Protein AF-A0A2A2GT89-F1 (afdb_monomer)

pLDDT: mean 79.86, std 10.41, range [44.12, 94.19]

Secondary structure (DSSP, 8-state):
-PPPPTTTTS-HHHHHHHHHHHHHTTT--HHHHHHHHHHTT----HHHHHHHHHHHHHHHHHHHHHHHHHHHHHHTTSS-HHHHHHHHHHHHHHHHHHHHHHHHH--TTTS-HHHHHHHHHHHHHHHHHHHHHHHHHHHHHHHHHHHHHHHHHHHHHHHHHHS--SS-HHHHHHHHHHTT----

Mean predicted aligned error: 12.23 Å

Solvent-accessible surface area (backbone atoms only — not comparable to full-atom values): 10453 Å² total; per-residue (Å²): 130,84,80,78,57,77,68,76,70,46,57,67,74,59,41,53,49,50,52,51,55,32,58,79,46,72,70,49,64,46,68,57,53,26,51,54,35,43,76,74,72,40,94,54,55,42,72,60,53,45,57,50,42,55,55,52,50,52,53,54,49,52,51,51,51,53,51,49,48,54,49,50,46,56,68,78,29,82,87,36,75,65,57,36,57,51,50,51,52,54,50,55,51,50,54,52,51,52,53,50,50,54,58,69,70,50,46,74,90,76,43,49,69,70,59,41,53,51,49,52,53,51,50,53,53,52,50,57,49,51,53,52,50,51,53,50,50,54,48,51,54,50,55,50,50,50,53,52,50,56,52,52,53,50,52,45,51,48,25,70,75,60,83,67,43,98,54,55,59,68,58,53,53,48,46,35,42,76,74,67,62,56,80,132

Radius of gyration: 27.85 Å; Cα contacts (8 Å, |Δi|>4): 87; chains: 1; bounding box: 58×37×79 Å

Sequence (184 aa):
MAPRSKVETLPSSVREWLDRALTERNFSGYRELEALLREKGYRIGRAQISRYGQKVQRRFAAIREATEMARIITEGAEDDQDKRSEAIIATIQADILTALIDVREASDEDMLPAERASLLAKVGKSIATLTRSSVSLKRYQTEVREKIAARLDALEQEATQQGKGHVSLETLKRVREEIYGIIA

Foldseek 3Di:
DPDDQLLVVDDPVVNVVLLVVCVVVVNDDLVVVQVVCVVVVRHDDSVSSSVVSVVSVVVVVVVVVVVVLVVCLVVVPPPHPLSSVVSVLVVVVVVLVVVLVVLVPDDCVRDPPVRSVVSNVVSVVVVVVSVVVVVVSVVVVVVVLVVVVVVLVVLLVVQVPPVPRPDHNVVSQCCCCVPSVNDD

Structure (mmCIF, N/CA/C/O backbone):
data_AF-A0A2A2GT89-F1
#
_entry.id   AF-A0A2A2GT89-F1
#
loop_
_atom_site.group_PDB
_atom_site.id
_atom_site.type_symbol
_atom_site.label_atom_id
_atom_site.label_alt_id
_atom_site.label_comp_id
_atom_site.label_asym_id
_atom_site.label_entity_id
_atom_site.label_seq_id
_atom_site.pdbx_PDB_ins_code
_atom_site.Cartn_x
_atom_site.Cartn_y
_atom_site.Cartn_z
_atom_s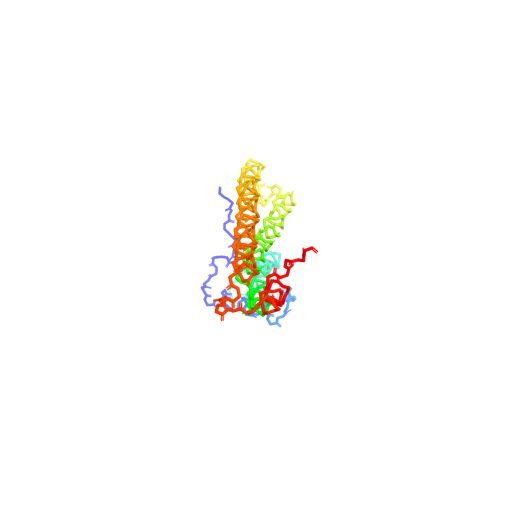ite.occupancy
_atom_site.B_iso_or_equiv
_atom_site.auth_seq_id
_atom_site.auth_comp_id
_atom_site.auth_asym_id
_atom_site.auth_atom_id
_atom_site.pdbx_PDB_model_num
ATOM 1 N N . MET A 1 1 ? 11.373 18.391 -22.085 1.00 44.12 1 MET A N 1
ATOM 2 C CA . MET A 1 1 ? 10.685 17.086 -21.970 1.00 44.12 1 MET A CA 1
ATOM 3 C C . MET A 1 1 ? 11.721 16.006 -22.233 1.00 44.12 1 MET A C 1
ATOM 5 O O . MET A 1 1 ? 12.321 16.043 -23.300 1.00 44.12 1 MET A O 1
ATOM 9 N N . ALA A 1 2 ? 12.009 15.132 -21.264 1.00 45.66 2 ALA A N 1
ATOM 10 C CA . ALA A 1 2 ? 12.953 14.034 -21.478 1.00 45.66 2 ALA A CA 1
ATOM 11 C C . ALA A 1 2 ? 12.458 13.140 -22.637 1.00 45.66 2 ALA A C 1
ATOM 13 O O . ALA A 1 2 ? 11.245 12.935 -22.765 1.00 45.66 2 ALA A O 1
ATOM 14 N N . PRO A 1 3 ? 13.347 12.654 -23.520 1.00 52.66 3 PRO A N 1
ATOM 15 C CA . PRO A 1 3 ? 12.943 11.832 -24.654 1.00 52.66 3 PRO A CA 1
ATOM 16 C C . PRO A 1 3 ? 12.269 10.543 -24.165 1.00 52.66 3 PRO A C 1
ATOM 18 O O . PRO A 1 3 ? 12.781 9.864 -23.275 1.00 52.66 3 PRO A O 1
ATOM 21 N N . ARG A 1 4 ? 11.117 10.199 -24.760 1.00 58.50 4 ARG A N 1
ATOM 22 C CA . ARG A 1 4 ? 10.396 8.947 -24.468 1.00 58.50 4 ARG A CA 1
ATOM 23 C C . ARG A 1 4 ? 11.323 7.748 -24.667 1.00 58.50 4 ARG A C 1
ATOM 25 O O . ARG A 1 4 ? 12.122 7.718 -25.606 1.00 58.50 4 ARG A O 1
ATOM 32 N N . SER A 1 5 ? 11.213 6.753 -23.789 1.00 71.31 5 SER A N 1
ATOM 33 C CA . SER A 1 5 ? 12.021 5.536 -23.893 1.00 71.31 5 SER A CA 1
ATOM 34 C C . SER A 1 5 ? 11.783 4.867 -25.251 1.00 71.31 5 SER A C 1
ATOM 36 O O . SER A 1 5 ? 10.638 4.692 -25.659 1.00 71.31 5 SER A O 1
ATOM 38 N N . LYS A 1 6 ? 12.845 4.422 -25.939 1.00 73.06 6 LYS A N 1
ATOM 39 C CA . LYS A 1 6 ? 12.719 3.678 -27.213 1.00 73.06 6 LYS A CA 1
ATOM 40 C C . LYS A 1 6 ? 11.879 2.398 -27.083 1.00 73.06 6 LYS A C 1
ATOM 42 O O . LYS A 1 6 ? 11.382 1.883 -28.078 1.00 73.06 6 LYS A O 1
ATOM 47 N N . VAL A 1 7 ? 11.712 1.886 -25.863 1.00 79.88 7 VAL A N 1
ATOM 48 C CA . VAL A 1 7 ? 10.838 0.739 -25.581 1.00 79.88 7 VAL A CA 1
ATOM 49 C C . VAL A 1 7 ? 9.355 1.143 -25.617 1.00 79.88 7 VAL A C 1
ATOM 51 O O . VAL A 1 7 ? 8.512 0.379 -26.075 1.00 79.88 7 VAL A O 1
ATOM 54 N N . GLU A 1 8 ? 9.022 2.375 -25.221 1.00 77.44 8 GLU A N 1
ATOM 55 C CA . GLU A 1 8 ? 7.649 2.908 -25.261 1.00 77.44 8 GLU A CA 1
ATOM 56 C C . GLU A 1 8 ? 7.186 3.237 -26.688 1.00 77.44 8 GLU A C 1
ATOM 58 O O . GLU A 1 8 ? 5.989 3.352 -26.938 1.00 77.44 8 GLU A O 1
ATOM 63 N N . THR A 1 9 ? 8.118 3.345 -27.638 1.00 83.56 9 THR A N 1
ATOM 64 C CA . THR A 1 9 ? 7.816 3.529 -29.065 1.00 83.56 9 THR A CA 1
ATOM 65 C C . THR A 1 9 ? 7.630 2.213 -29.825 1.00 83.56 9 THR A C 1
ATOM 67 O O . THR A 1 9 ? 7.282 2.243 -31.001 1.00 83.56 9 THR A O 1
ATOM 70 N N . LEU A 1 10 ? 7.861 1.058 -29.186 1.00 87.25 10 LEU A N 1
ATOM 71 C CA . LEU A 1 10 ? 7.587 -0.244 -29.800 1.00 87.25 10 LEU A CA 1
ATOM 72 C C . LEU A 1 10 ? 6.081 -0.439 -30.036 1.00 87.25 10 LEU A C 1
ATOM 74 O O . LEU A 1 10 ? 5.290 -0.015 -29.183 1.00 87.25 10 LEU A O 1
ATOM 78 N N . PRO A 1 11 ? 5.681 -1.144 -31.115 1.00 91.38 11 PRO A N 1
ATOM 79 C CA . PRO A 1 11 ? 4.311 -1.624 -31.277 1.00 91.38 11 PRO A CA 1
ATOM 80 C C . PRO A 1 11 ? 3.856 -2.454 -30.073 1.00 91.38 11 PRO A C 1
ATOM 82 O O . PRO A 1 11 ? 4.670 -3.142 -29.450 1.00 91.38 11 PRO A O 1
ATOM 85 N N . SER A 1 12 ? 2.558 -2.410 -29.760 1.00 87.50 12 SER A N 1
ATOM 86 C CA . SER A 1 12 ? 1.979 -3.100 -28.596 1.00 87.50 12 SER A CA 1
ATOM 87 C C . SER A 1 12 ? 2.326 -4.588 -28.565 1.00 87.50 12 SER A C 1
ATOM 89 O O . SER A 1 12 ? 2.832 -5.065 -27.556 1.00 87.50 12 SER A O 1
ATOM 91 N N . SER A 1 13 ? 2.189 -5.285 -29.694 1.00 89.25 13 SER A N 1
ATOM 92 C CA . SER A 1 13 ? 2.494 -6.717 -29.817 1.00 89.25 13 SER A CA 1
ATOM 93 C C . SER A 1 13 ? 3.948 -7.070 -29.479 1.00 89.25 13 SER A C 1
ATOM 95 O O . SER A 1 13 ? 4.224 -8.104 -28.872 1.00 89.25 13 SER A O 1
ATOM 97 N N . VAL A 1 14 ? 4.899 -6.205 -29.839 1.00 91.62 14 VAL A N 1
ATOM 98 C CA . VAL A 1 14 ? 6.331 -6.413 -29.569 1.00 91.62 14 VAL A CA 1
ATOM 99 C C . VAL A 1 14 ? 6.654 -6.099 -28.115 1.00 91.62 14 VAL A C 1
ATOM 101 O O . VAL A 1 14 ? 7.478 -6.778 -27.505 1.00 91.62 14 VAL A O 1
ATOM 104 N N . ARG A 1 15 ? 5.992 -5.089 -27.543 1.00 89.31 15 ARG A N 1
ATOM 105 C CA . ARG A 1 15 ? 6.123 -4.751 -26.126 1.00 89.31 15 ARG A CA 1
ATOM 106 C C . ARG A 1 15 ? 5.574 -5.858 -25.231 1.00 89.31 15 ARG A C 1
ATOM 108 O O . ARG A 1 15 ? 6.262 -6.260 -24.307 1.00 89.31 15 ARG A O 1
ATOM 115 N N . GLU A 1 16 ? 4.402 -6.399 -25.552 1.00 88.94 16 GLU A N 1
ATOM 116 C CA . GLU A 1 16 ? 3.807 -7.535 -24.836 1.00 88.94 16 GLU A CA 1
ATOM 117 C C . GLU A 1 16 ? 4.691 -8.785 -24.913 1.00 88.94 16 GLU A C 1
ATOM 119 O O . GLU A 1 16 ? 4.871 -9.488 -23.919 1.00 88.94 16 GLU A O 1
ATOM 124 N N . TRP A 1 17 ? 5.292 -9.048 -26.078 1.00 93.94 17 TRP A N 1
ATOM 125 C CA . TRP A 1 17 ? 6.287 -10.110 -26.212 1.00 93.94 17 TRP A CA 1
ATOM 126 C C . TRP A 1 17 ? 7.511 -9.860 -25.320 1.00 93.94 17 TRP A C 1
ATOM 128 O O . TRP A 1 17 ? 7.971 -10.785 -24.653 1.00 93.94 17 TRP A O 1
ATOM 138 N N . LEU A 1 18 ? 8.025 -8.626 -25.284 1.00 92.25 18 LEU A N 1
ATOM 139 C CA . LEU A 1 18 ? 9.171 -8.264 -24.450 1.00 92.25 18 LEU A CA 1
ATOM 140 C C . LEU A 1 18 ? 8.842 -8.402 -22.957 1.00 92.25 18 LEU A C 1
ATOM 142 O O . LEU A 1 18 ? 9.670 -8.918 -22.212 1.00 92.25 18 LEU A O 1
ATOM 146 N N . ASP A 1 19 ? 7.645 -7.990 -22.535 1.00 88.69 19 ASP A N 1
ATOM 147 C CA . ASP A 1 19 ? 7.157 -8.152 -21.163 1.00 88.69 19 ASP A CA 1
ATOM 148 C C . ASP A 1 19 ? 7.116 -9.629 -20.770 1.00 88.69 19 ASP A C 1
ATOM 150 O O . ASP A 1 19 ? 7.697 -10.012 -19.756 1.00 88.69 19 ASP A O 1
ATOM 154 N N . ARG A 1 20 ? 6.518 -10.477 -21.616 1.00 90.69 20 ARG A N 1
ATOM 155 C CA . ARG A 1 20 ? 6.466 -11.926 -21.391 1.00 90.69 20 ARG A CA 1
ATOM 156 C C . ARG A 1 20 ? 7.865 -12.535 -21.300 1.00 90.69 20 ARG A C 1
ATOM 158 O O . ARG A 1 20 ? 8.155 -13.254 -20.348 1.00 90.69 20 ARG A O 1
ATOM 165 N N . ALA A 1 21 ? 8.745 -12.199 -22.241 1.00 92.12 21 ALA A N 1
ATOM 166 C CA . ALA A 1 21 ? 10.109 -12.717 -22.272 1.00 92.12 21 ALA A CA 1
ATOM 167 C C . ALA A 1 21 ? 10.935 -12.268 -21.051 1.00 92.12 21 ALA A C 1
ATOM 169 O O . ALA A 1 21 ? 11.745 -13.039 -20.541 1.00 92.12 21 ALA A O 1
ATOM 170 N N . LEU A 1 22 ? 10.732 -11.039 -20.562 1.00 91.75 22 LEU A N 1
ATOM 171 C CA . LEU A 1 22 ? 11.356 -10.544 -19.332 1.00 91.75 22 LEU A CA 1
ATOM 172 C C . LEU A 1 22 ? 10.861 -11.311 -18.103 1.00 91.75 22 LEU A C 1
ATOM 174 O O . LEU A 1 22 ? 11.680 -11.696 -17.269 1.00 91.75 22 LEU A O 1
ATOM 178 N N . THR A 1 23 ? 9.555 -11.562 -18.002 1.00 87.81 23 THR A N 1
ATOM 179 C CA . THR A 1 23 ? 8.964 -12.314 -16.889 1.00 87.81 23 THR A CA 1
ATOM 180 C C . THR A 1 23 ? 9.421 -13.774 -16.880 1.00 87.81 23 THR A C 1
ATOM 182 O O . THR A 1 23 ? 9.876 -14.255 -15.845 1.00 87.81 23 THR A O 1
ATOM 185 N N . GLU A 1 24 ? 9.384 -14.468 -18.021 1.00 91.00 24 GLU A N 1
ATOM 186 C CA . GLU A 1 24 ? 9.821 -15.872 -18.152 1.00 91.00 24 GLU A CA 1
ATOM 187 C C . GLU A 1 24 ? 11.297 -16.065 -17.781 1.00 91.00 24 GLU A C 1
ATOM 189 O O . GLU A 1 24 ? 11.688 -17.099 -17.244 1.00 91.00 24 GLU A O 1
ATOM 194 N N . ARG A 1 25 ? 12.123 -15.045 -18.030 1.00 90.50 25 ARG A N 1
ATOM 195 C CA . ARG A 1 25 ? 13.561 -15.045 -17.725 1.00 90.50 25 ARG A CA 1
ATOM 196 C C . ARG A 1 25 ? 13.887 -14.451 -16.357 1.00 90.50 25 ARG A C 1
ATOM 198 O O . ARG A 1 25 ? 15.057 -14.183 -16.085 1.00 90.50 25 ARG A O 1
ATOM 205 N N . ASN A 1 26 ? 12.884 -14.196 -15.516 1.00 88.50 26 ASN A N 1
ATOM 206 C CA . ASN A 1 26 ? 13.039 -13.573 -14.201 1.00 88.50 26 ASN A CA 1
ATOM 207 C C . ASN A 1 26 ? 13.888 -12.281 -14.240 1.00 88.50 26 ASN A C 1
ATOM 209 O O . ASN A 1 26 ? 14.797 -12.087 -13.435 1.00 88.50 26 ASN A O 1
ATOM 213 N N . PHE A 1 27 ? 13.630 -11.418 -15.230 1.00 89.19 27 PHE A N 1
ATOM 214 C CA . PHE A 1 27 ? 14.330 -10.144 -15.448 1.00 89.19 27 PHE A CA 1
ATOM 215 C C . PHE A 1 27 ? 15.854 -10.287 -15.620 1.00 89.19 27 PHE A C 1
ATOM 217 O O . PHE A 1 27 ? 16.642 -9.458 -15.159 1.00 89.19 27 PHE A O 1
ATOM 224 N N . SER A 1 28 ? 16.278 -11.337 -16.326 1.00 89.75 28 SER A N 1
ATOM 225 C CA . SER A 1 28 ? 17.673 -11.597 -16.691 1.00 89.75 28 SER A CA 1
ATOM 226 C C . SER A 1 28 ? 17.849 -11.748 -18.214 1.00 89.75 28 SER A C 1
ATOM 228 O O . SER A 1 28 ? 16.894 -11.637 -18.983 1.00 89.75 28 SER A O 1
ATOM 230 N N . GLY A 1 29 ? 19.086 -11.945 -18.687 1.00 90.94 29 GLY A N 1
ATOM 231 C CA . GLY A 1 29 ? 19.339 -12.231 -20.109 1.00 90.94 29 GLY A CA 1
ATOM 232 C C . GLY A 1 29 ? 19.185 -11.036 -21.064 1.00 90.94 29 GLY A C 1
ATOM 233 O O . GLY A 1 29 ? 18.899 -11.213 -22.245 1.00 90.94 29 GLY A O 1
ATOM 234 N N . TYR A 1 30 ? 19.405 -9.802 -20.597 1.00 92.50 30 TYR A N 1
ATOM 235 C CA . TYR A 1 30 ? 19.189 -8.578 -21.390 1.00 92.50 30 TYR A CA 1
ATOM 236 C C . TYR A 1 30 ? 19.941 -8.513 -22.731 1.00 92.50 30 TYR A C 1
ATOM 238 O O . TYR A 1 30 ? 19.459 -7.877 -23.664 1.00 92.50 30 TYR A O 1
ATOM 246 N N . ARG A 1 31 ? 21.120 -9.144 -22.837 1.00 90.94 31 ARG A N 1
ATOM 247 C CA . ARG A 1 31 ? 21.892 -9.198 -24.094 1.00 90.94 31 ARG A CA 1
ATOM 248 C C . ARG A 1 31 ? 21.220 -10.081 -25.149 1.00 90.94 31 ARG A C 1
ATOM 250 O O . ARG A 1 31 ? 21.245 -9.749 -26.327 1.00 90.94 31 ARG A O 1
ATOM 257 N N . GLU A 1 32 ? 20.599 -11.176 -24.727 1.00 92.50 32 GLU A N 1
ATOM 258 C CA . GLU A 1 32 ? 19.858 -12.065 -25.625 1.00 92.50 32 GLU A CA 1
ATOM 259 C C . GLU A 1 32 ? 18.561 -11.399 -26.094 1.00 92.50 32 GLU A C 1
ATOM 261 O O . GLU A 1 32 ? 18.225 -11.459 -27.272 1.00 92.50 32 GLU A O 1
ATOM 266 N N . LEU A 1 33 ? 17.873 -10.679 -25.202 1.00 92.94 33 LEU A N 1
ATOM 267 C CA . LEU A 1 33 ? 16.686 -9.894 -25.562 1.00 92.94 33 LEU A CA 1
ATOM 268 C C . LEU A 1 33 ? 17.006 -8.779 -26.566 1.00 92.94 33 LEU A C 1
ATOM 270 O O . LEU A 1 33 ? 16.205 -8.513 -27.459 1.00 92.94 33 LEU A O 1
ATOM 274 N N . GLU A 1 34 ? 18.178 -8.151 -26.457 1.00 94.19 34 GLU A N 1
ATOM 275 C CA . GLU A 1 34 ? 18.668 -7.190 -27.451 1.00 94.19 34 GLU A CA 1
ATOM 276 C C . GLU A 1 34 ? 18.869 -7.843 -28.827 1.00 94.19 34 GLU A C 1
ATOM 278 O O . GLU A 1 34 ? 18.427 -7.285 -29.833 1.00 94.19 34 GLU A O 1
ATOM 283 N N . ALA A 1 35 ? 19.476 -9.034 -28.883 1.00 93.56 35 ALA A N 1
ATOM 284 C CA . ALA A 1 35 ? 19.646 -9.776 -30.132 1.00 93.56 35 ALA A CA 1
ATOM 285 C C . ALA A 1 35 ? 18.292 -10.145 -30.766 1.00 93.56 35 ALA A C 1
ATOM 287 O O . ALA A 1 35 ? 18.066 -9.868 -31.943 1.00 93.56 35 ALA A O 1
ATOM 288 N N . LEU A 1 36 ? 17.352 -10.657 -29.967 1.00 92.50 36 LEU A N 1
ATOM 289 C CA . LEU A 1 36 ? 16.010 -11.032 -30.422 1.00 92.50 36 LEU A CA 1
ATOM 290 C C . LEU A 1 36 ? 15.181 -9.826 -30.893 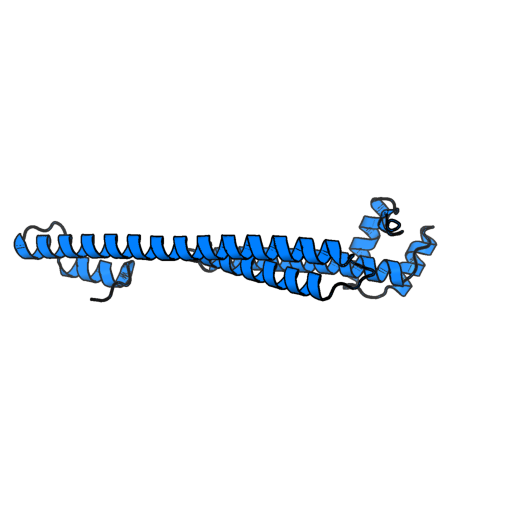1.00 92.50 36 LEU A C 1
ATOM 292 O O . LEU A 1 36 ? 14.448 -9.916 -31.878 1.00 92.50 36 LEU A O 1
ATOM 296 N N . LEU A 1 37 ? 15.292 -8.672 -30.225 1.00 92.62 37 LEU A N 1
ATOM 297 C CA . LEU A 1 37 ? 14.658 -7.434 -30.693 1.00 92.62 37 LEU A CA 1
ATOM 298 C C . LEU A 1 37 ? 15.263 -6.967 -32.018 1.00 92.62 37 LEU A C 1
ATOM 300 O O . LEU A 1 37 ? 14.526 -6.513 -32.896 1.00 92.62 37 LEU A O 1
ATOM 304 N N . ARG A 1 38 ? 16.581 -7.125 -32.188 1.00 93.25 38 ARG A N 1
ATOM 305 C CA . ARG A 1 38 ? 17.281 -6.782 -33.429 1.00 93.25 38 ARG A CA 1
ATOM 306 C C . ARG A 1 38 ? 16.842 -7.665 -34.597 1.00 93.25 38 ARG A C 1
ATOM 308 O O . ARG A 1 38 ? 16.622 -7.125 -35.678 1.00 93.25 38 ARG A O 1
ATOM 315 N N . GLU A 1 39 ? 16.662 -8.967 -34.383 1.00 92.38 39 GLU A N 1
ATOM 316 C CA . GLU A 1 39 ? 16.098 -9.897 -35.379 1.00 92.38 39 GLU A CA 1
ATOM 317 C C . GLU A 1 39 ? 14.675 -9.505 -35.794 1.00 92.38 39 GLU A C 1
ATOM 319 O O . GLU A 1 39 ? 14.316 -9.592 -36.965 1.00 92.38 39 GLU A O 1
ATOM 324 N N . LYS A 1 40 ? 13.882 -8.987 -34.851 1.00 87.75 40 LYS A N 1
ATOM 325 C CA . LYS A 1 40 ? 12.532 -8.459 -35.102 1.00 87.75 40 LYS A CA 1
ATOM 326 C C . LYS A 1 40 ? 12.519 -7.068 -35.756 1.00 87.75 40 LYS A C 1
ATOM 328 O O . LYS A 1 40 ? 11.444 -6.519 -35.975 1.00 87.75 40 LYS A O 1
ATOM 333 N N . GLY A 1 41 ? 13.683 -6.488 -36.058 1.00 91.31 41 GLY A N 1
ATOM 334 C CA . GLY A 1 41 ? 13.815 -5.187 -36.721 1.00 91.31 41 GLY A CA 1
ATOM 335 C C . GLY A 1 41 ? 13.901 -3.978 -35.782 1.00 91.31 41 GLY A C 1
ATOM 336 O O . GLY A 1 41 ? 13.937 -2.842 -36.255 1.00 91.31 41 GLY A O 1
ATOM 337 N N . TYR A 1 42 ? 13.987 -4.181 -34.463 1.00 91.31 42 TYR A N 1
ATOM 338 C CA . TYR A 1 42 ? 14.034 -3.104 -33.471 1.00 91.31 42 TYR A CA 1
ATOM 339 C C . TYR A 1 42 ? 15.424 -2.964 -32.847 1.00 91.31 42 TYR A C 1
ATOM 341 O O . TYR A 1 42 ? 15.967 -3.890 -32.253 1.00 91.31 42 TYR A O 1
ATOM 349 N N . ARG A 1 43 ? 16.013 -1.766 -32.931 1.00 89.25 43 ARG A N 1
ATOM 350 C CA . ARG A 1 43 ? 17.320 -1.468 -32.321 1.00 89.25 43 ARG A CA 1
ATOM 351 C C . ARG A 1 43 ? 17.147 -0.835 -30.942 1.00 89.25 43 ARG A C 1
ATOM 353 O O . ARG A 1 43 ? 17.084 0.391 -30.821 1.00 89.25 43 ARG A O 1
ATOM 360 N N . ILE A 1 44 ? 17.089 -1.676 -29.911 1.00 88.62 44 ILE A N 1
ATOM 361 C CA . ILE A 1 44 ? 17.046 -1.262 -28.502 1.00 88.62 44 ILE A CA 1
ATOM 362 C C . ILE A 1 44 ? 18.244 -1.859 -27.769 1.00 88.62 44 ILE A C 1
ATOM 364 O O . ILE A 1 44 ? 18.410 -3.072 -27.753 1.00 88.62 44 ILE A O 1
ATOM 368 N N . GLY A 1 45 ? 19.061 -1.006 -27.149 1.00 88.88 45 GLY A N 1
ATOM 369 C CA . GLY A 1 45 ? 20.265 -1.460 -26.454 1.00 88.88 45 GLY A CA 1
ATOM 370 C C . GLY A 1 45 ? 19.975 -2.091 -25.090 1.00 88.88 45 GLY A C 1
ATOM 371 O O . GLY A 1 45 ? 19.034 -1.673 -24.406 1.00 88.88 45 GLY A O 1
ATOM 372 N N . ARG A 1 46 ? 20.841 -3.010 -24.633 1.00 90.00 46 ARG A N 1
ATOM 373 C CA . ARG A 1 46 ? 20.775 -3.680 -23.314 1.00 90.00 46 ARG A CA 1
ATOM 374 C C . ARG A 1 46 ? 20.346 -2.771 -22.162 1.00 90.00 46 ARG A C 1
ATOM 376 O O . ARG A 1 46 ? 19.489 -3.139 -21.368 1.00 90.00 46 ARG A O 1
ATOM 383 N N . ALA A 1 47 ? 20.955 -1.589 -22.043 1.00 85.31 47 ALA A N 1
ATOM 384 C CA . ALA A 1 47 ? 20.693 -0.665 -20.936 1.00 85.31 47 ALA A CA 1
ATOM 385 C C . ALA A 1 47 ? 19.243 -0.151 -20.931 1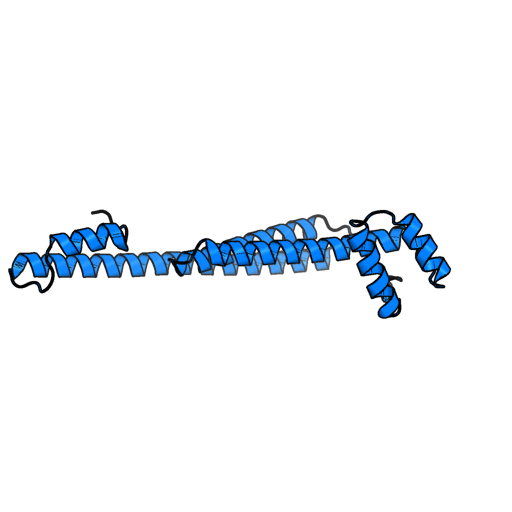.00 85.31 47 ALA A C 1
ATOM 387 O O . ALA A 1 47 ? 18.648 0.026 -19.871 1.00 85.31 47 ALA A O 1
ATOM 388 N N . GLN A 1 48 ? 18.653 0.050 -22.111 1.00 86.50 48 GLN A N 1
ATOM 389 C CA . GLN A 1 48 ? 17.264 0.487 -22.246 1.00 86.50 48 GLN A CA 1
ATOM 390 C C . GLN A 1 48 ? 16.297 -0.640 -21.873 1.00 86.50 48 GLN A C 1
ATOM 392 O O . GLN A 1 48 ? 15.317 -0.387 -21.175 1.00 86.50 48 GLN A O 1
ATOM 397 N N . ILE A 1 49 ? 16.610 -1.877 -22.276 1.00 89.00 49 ILE A N 1
ATOM 398 C CA . ILE A 1 49 ? 15.843 -3.072 -21.898 1.00 89.00 49 ILE A CA 1
ATOM 399 C C . ILE A 1 49 ? 15.934 -3.298 -20.387 1.00 89.00 49 ILE A C 1
ATOM 401 O O . ILE A 1 49 ? 14.925 -3.566 -19.752 1.00 89.00 49 ILE A O 1
ATOM 405 N N . SER A 1 50 ? 17.117 -3.123 -19.795 1.00 86.56 50 SER A N 1
ATOM 406 C CA . SER A 1 50 ? 17.332 -3.285 -18.355 1.00 86.56 50 SER A CA 1
ATOM 407 C C . SER A 1 50 ? 16.532 -2.282 -17.527 1.00 86.56 50 SER A C 1
ATOM 409 O O . SER A 1 50 ? 15.843 -2.690 -16.597 1.00 86.56 50 SER A O 1
ATOM 411 N N . ARG A 1 51 ? 16.561 -0.988 -17.877 1.00 85.56 51 ARG A N 1
ATOM 412 C CA . ARG A 1 51 ? 15.745 0.031 -17.190 1.00 85.56 51 ARG A CA 1
ATOM 413 C C . ARG A 1 51 ? 14.250 -0.246 -17.325 1.00 85.56 51 ARG A C 1
ATOM 415 O O . ARG A 1 51 ? 13.498 -0.102 -16.364 1.00 85.56 51 ARG A O 1
ATOM 422 N N . TYR A 1 52 ? 13.818 -0.662 -18.515 1.00 86.62 52 TYR A N 1
ATOM 423 C CA . TYR A 1 52 ? 12.434 -1.058 -18.746 1.00 86.62 52 TYR A CA 1
ATOM 424 C C . TYR A 1 52 ? 12.042 -2.278 -17.900 1.00 86.62 52 TYR A C 1
ATOM 426 O O . TYR A 1 52 ? 11.041 -2.231 -17.190 1.00 86.62 52 TYR A O 1
ATOM 434 N N . GLY A 1 53 ? 12.875 -3.321 -17.896 1.00 87.06 53 GLY A N 1
ATOM 435 C CA . GLY A 1 53 ? 12.687 -4.530 -17.100 1.00 87.06 53 GLY A CA 1
ATOM 436 C C . GLY A 1 53 ? 12.582 -4.238 -15.608 1.00 87.06 53 GLY A C 1
ATOM 437 O O . GLY A 1 53 ? 11.643 -4.704 -14.978 1.00 87.06 53 GLY A O 1
ATOM 438 N N . GLN A 1 54 ? 13.440 -3.376 -15.059 1.00 84.50 54 GLN A N 1
ATOM 439 C CA . GLN A 1 54 ? 13.349 -2.932 -13.661 1.00 84.50 54 GLN A CA 1
ATOM 440 C C . GLN A 1 54 ? 12.021 -2.227 -13.345 1.00 84.50 54 GLN A C 1
ATOM 442 O O . GLN A 1 54 ? 11.454 -2.408 -12.268 1.00 84.50 54 GLN A O 1
ATOM 447 N N . LYS A 1 55 ? 11.494 -1.413 -14.269 1.00 81.00 55 LYS A N 1
ATOM 448 C CA . LYS A 1 55 ? 10.187 -0.755 -14.098 1.00 81.00 55 LYS A CA 1
ATOM 449 C C . LYS A 1 55 ? 9.042 -1.773 -14.111 1.00 81.00 55 LYS A C 1
ATOM 451 O O . LYS A 1 55 ? 8.127 -1.667 -13.299 1.00 81.00 55 LYS A O 1
ATOM 456 N N . VAL A 1 56 ? 9.093 -2.756 -15.009 1.00 79.31 56 VAL A N 1
ATOM 457 C CA . VAL A 1 56 ? 8.105 -3.844 -15.080 1.00 79.31 56 VAL A CA 1
ATOM 458 C C . VAL A 1 56 ? 8.182 -4.725 -13.829 1.00 79.31 56 VAL A C 1
ATOM 460 O O . VAL A 1 56 ? 7.154 -4.980 -13.209 1.00 79.31 56 VAL A O 1
ATOM 463 N N . GLN A 1 57 ? 9.385 -5.102 -13.394 1.00 82.81 57 GLN A N 1
ATOM 464 C CA . GLN A 1 57 ? 9.622 -5.891 -12.184 1.00 82.81 57 GLN A CA 1
ATOM 465 C C . GLN A 1 57 ? 9.056 -5.213 -10.937 1.00 82.81 57 GLN A C 1
ATOM 467 O O . GLN A 1 57 ? 8.345 -5.859 -10.173 1.00 82.81 57 GLN A O 1
ATOM 472 N N . ARG A 1 58 ? 9.291 -3.904 -10.768 1.00 78.94 58 ARG A N 1
ATOM 473 C CA . ARG A 1 58 ? 8.704 -3.123 -9.667 1.00 78.94 58 ARG A CA 1
ATOM 474 C C . ARG A 1 58 ? 7.176 -3.167 -9.671 1.00 78.94 58 ARG A C 1
ATOM 476 O O . ARG A 1 58 ? 6.572 -3.376 -8.628 1.00 78.94 58 ARG A O 1
ATOM 483 N N . ARG A 1 59 ? 6.542 -3.039 -10.842 1.00 71.31 59 ARG A N 1
ATOM 484 C CA . ARG A 1 59 ? 5.074 -3.136 -10.962 1.00 71.31 59 ARG A CA 1
ATOM 485 C C . ARG A 1 59 ? 4.553 -4.527 -10.597 1.00 71.31 59 ARG A C 1
ATOM 487 O O . ARG A 1 59 ? 3.547 -4.622 -9.906 1.00 71.31 59 ARG A O 1
ATOM 494 N N . PHE A 1 60 ? 5.223 -5.592 -11.039 1.00 72.00 60 PHE A N 1
ATOM 495 C CA . PHE A 1 60 ? 4.849 -6.964 -10.676 1.00 72.00 60 PHE A CA 1
ATOM 496 C C . PHE A 1 60 ? 5.030 -7.240 -9.180 1.00 72.00 60 PHE A C 1
ATOM 498 O O . PHE A 1 60 ? 4.163 -7.871 -8.579 1.00 72.00 60 PHE A O 1
ATOM 505 N N . ALA A 1 61 ? 6.119 -6.750 -8.580 1.00 76.69 61 ALA A N 1
ATOM 506 C CA . ALA A 1 61 ? 6.355 -6.857 -7.143 1.00 76.69 61 ALA A CA 1
ATOM 507 C C . ALA A 1 61 ? 5.235 -6.170 -6.348 1.00 76.69 61 ALA A C 1
ATOM 509 O O . ALA A 1 61 ? 4.634 -6.812 -5.494 1.00 76.69 61 ALA A O 1
ATOM 510 N N . ALA A 1 62 ? 4.870 -4.939 -6.722 1.00 70.94 62 ALA A N 1
ATOM 511 C CA . ALA A 1 62 ? 3.783 -4.200 -6.084 1.00 70.94 62 ALA A CA 1
ATOM 512 C C . ALA A 1 62 ? 2.421 -4.912 -6.202 1.00 70.94 62 ALA A C 1
ATOM 514 O O . ALA A 1 62 ? 1.657 -4.956 -5.245 1.00 70.94 62 ALA A O 1
ATOM 515 N N . ILE A 1 63 ? 2.104 -5.516 -7.356 1.00 66.44 63 ILE A N 1
ATOM 516 C CA . ILE A 1 63 ? 0.854 -6.282 -7.529 1.00 66.44 63 ILE A CA 1
ATOM 517 C C . ILE A 1 63 ? 0.846 -7.528 -6.637 1.00 66.44 63 ILE A C 1
ATOM 519 O O . ILE A 1 63 ? -0.177 -7.849 -6.030 1.00 66.44 63 ILE A O 1
ATOM 523 N N . ARG A 1 64 ? 1.974 -8.243 -6.563 1.00 70.81 64 ARG A N 1
ATOM 524 C CA . ARG A 1 64 ? 2.107 -9.430 -5.715 1.00 70.81 64 ARG A CA 1
ATOM 525 C C . ARG A 1 64 ? 1.946 -9.068 -4.243 1.00 70.81 64 ARG A C 1
ATOM 527 O O . ARG A 1 64 ? 1.194 -9.736 -3.546 1.00 70.81 64 ARG A O 1
ATOM 534 N N . GLU A 1 65 ? 2.614 -8.009 -3.807 1.00 76.81 65 GLU A N 1
ATOM 535 C CA . GLU A 1 65 ? 2.505 -7.477 -2.451 1.00 76.81 65 GLU A CA 1
ATOM 536 C C . GLU A 1 65 ? 1.064 -7.068 -2.131 1.00 76.81 65 GLU A C 1
ATOM 538 O O . GLU A 1 65 ? 0.504 -7.547 -1.153 1.00 76.81 65 GLU A O 1
ATOM 543 N N . ALA A 1 66 ? 0.401 -6.306 -3.006 1.00 65.81 66 ALA A N 1
ATOM 544 C CA . ALA A 1 66 ? -0.998 -5.921 -2.819 1.00 65.81 66 ALA A CA 1
ATOM 545 C C . ALA A 1 66 ? -1.952 -7.130 -2.752 1.00 65.81 66 ALA A C 1
ATOM 547 O O . ALA A 1 66 ? -2.911 -7.121 -1.982 1.00 65.81 66 ALA A O 1
ATOM 548 N N . THR A 1 67 ? -1.691 -8.179 -3.538 1.00 64.38 67 THR A N 1
ATOM 549 C CA . THR A 1 67 ? -2.480 -9.424 -3.517 1.00 64.38 67 THR A CA 1
ATOM 550 C C . THR A 1 67 ? -2.282 -10.181 -2.205 1.00 64.38 67 THR A C 1
ATOM 552 O O . THR A 1 67 ? -3.252 -10.667 -1.626 1.00 64.38 67 THR A O 1
ATOM 555 N N . GLU A 1 68 ? -1.045 -10.247 -1.713 1.00 75.56 68 GLU A N 1
ATOM 556 C CA . GLU A 1 68 ? -0.729 -10.873 -0.428 1.00 75.56 68 GLU A CA 1
ATOM 557 C C . GL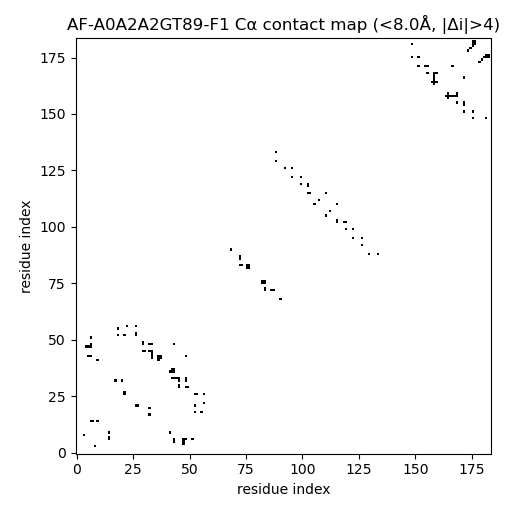U A 1 68 ? -1.344 -10.086 0.732 1.00 75.56 68 GLU A C 1
ATOM 559 O O . GLU A 1 68 ? -1.978 -10.666 1.608 1.00 75.56 68 GLU A O 1
ATOM 564 N N . MET A 1 69 ? -1.271 -8.756 0.691 1.00 69.31 69 MET A N 1
ATOM 565 C CA . MET A 1 69 ? -1.922 -7.898 1.678 1.00 69.31 69 MET A CA 1
ATOM 566 C C . MET A 1 69 ? -3.440 -8.071 1.664 1.00 69.31 69 MET A C 1
ATOM 568 O O . MET A 1 69 ? -4.047 -8.206 2.723 1.00 69.31 69 MET A O 1
ATOM 572 N N . ALA A 1 70 ? -4.066 -8.143 0.486 1.00 65.75 70 ALA A N 1
ATOM 573 C CA . ALA A 1 70 ? -5.498 -8.416 0.376 1.00 65.75 70 ALA A CA 1
ATOM 574 C C . ALA A 1 70 ? -5.871 -9.782 0.977 1.00 65.75 70 ALA A C 1
ATOM 576 O O . ALA A 1 70 ? -6.893 -9.895 1.657 1.00 65.75 70 ALA A O 1
ATOM 577 N N . ARG A 1 71 ? -5.032 -10.806 0.776 1.00 70.19 71 ARG A N 1
ATOM 578 C CA . ARG A 1 71 ? -5.199 -12.126 1.391 1.00 70.19 71 ARG A CA 1
ATOM 579 C C . ARG A 1 71 ? -5.088 -12.046 2.916 1.00 70.19 71 ARG A C 1
ATOM 581 O O . ARG A 1 71 ? -6.016 -12.467 3.596 1.00 70.19 71 ARG A O 1
ATOM 588 N N . ILE A 1 72 ? -4.025 -11.437 3.443 1.00 72.44 72 ILE A N 1
ATOM 589 C CA . ILE A 1 72 ? -3.793 -11.269 4.888 1.00 72.44 72 ILE A CA 1
ATOM 590 C C . ILE A 1 72 ? -4.946 -10.504 5.551 1.00 72.44 72 ILE A C 1
ATOM 592 O O . ILE A 1 72 ? -5.440 -10.922 6.594 1.00 72.44 72 ILE A O 1
ATOM 596 N N . ILE A 1 73 ? -5.417 -9.414 4.938 1.00 67.12 73 ILE A N 1
ATOM 597 C CA . ILE A 1 73 ? -6.554 -8.624 5.441 1.00 67.12 73 ILE A CA 1
ATOM 598 C C . ILE A 1 73 ? -7.845 -9.456 5.457 1.00 67.12 73 ILE A C 1
ATOM 600 O O . ILE A 1 73 ? -8.696 -9.265 6.326 1.00 67.12 73 ILE A O 1
ATOM 604 N N . THR A 1 74 ? -8.010 -10.367 4.499 1.00 64.69 74 THR A N 1
ATOM 605 C CA . THR A 1 74 ? -9.199 -11.221 4.404 1.00 64.69 74 THR A CA 1
ATOM 606 C C . THR A 1 74 ? -9.163 -12.356 5.427 1.00 64.69 74 THR A C 1
ATOM 608 O O . THR A 1 74 ? -10.182 -12.601 6.067 1.00 64.69 74 THR A O 1
ATOM 611 N N . GLU A 1 75 ? -8.004 -12.996 5.607 1.00 68.19 75 GLU A N 1
ATOM 612 C CA . GLU A 1 75 ? -7.793 -14.150 6.496 1.00 68.19 75 GLU A CA 1
ATOM 613 C C . GLU A 1 75 ? -7.652 -13.747 7.974 1.00 68.19 75 GLU A C 1
ATOM 615 O O . GLU A 1 75 ? -8.189 -14.408 8.855 1.00 68.19 75 GLU A O 1
ATOM 620 N N . GLY A 1 76 ? -6.974 -12.637 8.275 1.00 60.97 76 GLY A N 1
ATOM 621 C CA . GLY A 1 76 ? -6.718 -12.192 9.651 1.00 60.97 76 GLY A CA 1
ATOM 622 C C . GLY A 1 76 ? -7.910 -11.536 10.352 1.00 60.97 76 GLY A C 1
ATOM 623 O O . GLY A 1 76 ? -7.780 -11.093 11.494 1.00 60.97 76 GLY A O 1
ATOM 624 N N . ALA A 1 77 ? -9.054 -11.420 9.677 1.00 53.06 77 ALA A N 1
ATOM 625 C CA . ALA A 1 77 ? -10.150 -10.587 10.145 1.00 53.06 77 ALA A CA 1
ATOM 626 C C . ALA A 1 77 ? -11.543 -11.142 9.834 1.00 53.06 77 ALA A C 1
ATOM 628 O O . ALA A 1 77 ? -12.478 -10.3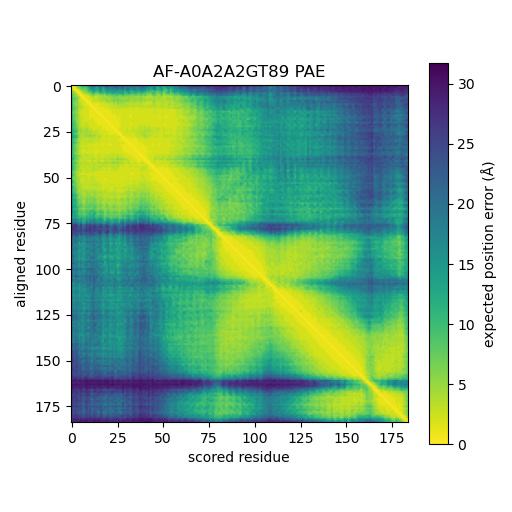77 9.579 1.00 53.06 77 ALA A O 1
ATOM 629 N N . GLU A 1 78 ? -11.698 -12.464 9.815 1.00 54.75 78 GLU A N 1
ATOM 630 C CA . GLU A 1 78 ? -13.022 -13.097 9.750 1.00 54.75 78 GLU A CA 1
ATOM 631 C C . GLU A 1 78 ? -13.941 -12.680 10.919 1.00 54.75 78 GLU A C 1
ATOM 633 O O . GLU A 1 78 ? -15.144 -12.608 10.699 1.00 54.75 78 GLU A O 1
ATOM 638 N N . ASP A 1 79 ? -13.401 -12.254 12.073 1.00 57.22 79 ASP A N 1
ATOM 639 C CA . ASP A 1 79 ? -14.200 -11.956 13.282 1.00 57.22 79 ASP A CA 1
ATOM 640 C C . ASP A 1 79 ? -14.126 -10.511 13.829 1.00 57.22 79 ASP A C 1
ATOM 642 O O . ASP A 1 79 ? -14.734 -10.217 14.855 1.00 57.22 79 ASP A O 1
ATOM 646 N N . ASP A 1 80 ? -13.418 -9.571 13.185 1.00 65.94 80 ASP A N 1
ATOM 647 C CA . ASP A 1 80 ? -13.316 -8.194 13.709 1.00 65.94 80 ASP A CA 1
ATOM 648 C C . ASP A 1 80 ? -13.147 -7.143 12.594 1.00 65.94 80 ASP A C 1
ATOM 650 O O . ASP A 1 80 ? -12.081 -7.010 11.979 1.00 65.94 80 ASP A O 1
ATOM 654 N N . GLN A 1 81 ? -14.218 -6.389 12.306 1.00 63.34 81 GLN A N 1
ATOM 655 C CA . GLN A 1 81 ? -14.214 -5.318 11.297 1.00 63.34 81 GLN A CA 1
ATOM 656 C C . GLN A 1 81 ? -13.188 -4.215 11.606 1.00 63.34 81 GLN A C 1
ATOM 658 O O . GLN A 1 81 ? -12.656 -3.599 10.673 1.00 63.34 81 GLN A O 1
ATOM 663 N N . ASP A 1 82 ? -12.857 -3.994 12.880 1.00 66.94 82 ASP A N 1
ATOM 664 C CA . ASP A 1 82 ? -11.897 -2.966 13.275 1.00 66.94 82 ASP A CA 1
ATOM 665 C C . ASP A 1 82 ? -10.465 -3.364 12.889 1.00 66.94 82 ASP A C 1
ATOM 667 O O . ASP A 1 82 ? -9.716 -2.544 12.346 1.00 66.94 82 ASP A O 1
ATOM 671 N N . LYS A 1 83 ? -10.111 -4.649 13.027 1.00 68.06 83 LYS A N 1
ATOM 672 C CA . LYS A 1 83 ? -8.789 -5.173 12.629 1.00 68.06 83 LYS A CA 1
ATOM 673 C C . LYS A 1 83 ? -8.530 -5.034 11.128 1.00 68.06 83 LYS A C 1
ATOM 675 O O . LYS A 1 83 ? -7.400 -4.749 10.730 1.00 68.06 83 LYS A O 1
ATOM 680 N N . ARG A 1 84 ? -9.566 -5.164 10.283 1.00 70.31 84 ARG A N 1
ATOM 681 C CA . ARG A 1 84 ? -9.444 -4.920 8.826 1.00 70.31 84 ARG A CA 1
ATOM 682 C C . ARG A 1 84 ? -9.043 -3.483 8.537 1.00 70.31 84 ARG A C 1
ATOM 684 O O . ARG A 1 84 ? -8.133 -3.237 7.748 1.00 70.31 84 ARG A O 1
ATOM 691 N N . SER A 1 85 ? -9.729 -2.541 9.176 1.00 71.88 85 SER A N 1
ATOM 692 C CA . SER A 1 85 ? -9.500 -1.111 8.969 1.00 71.88 85 SER A CA 1
ATOM 693 C C . SER A 1 85 ? -8.100 -0.701 9.433 1.00 71.88 85 SER A C 1
ATOM 695 O O . SER A 1 85 ? -7.414 0.049 8.738 1.00 71.88 85 SER A O 1
ATOM 697 N N . GLU A 1 86 ? -7.632 -1.247 10.557 1.00 72.69 86 GLU A N 1
ATOM 698 C CA . GLU A 1 86 ? -6.267 -1.029 11.045 1.00 72.69 86 GLU A CA 1
ATOM 699 C C . GLU A 1 86 ? -5.199 -1.614 10.115 1.00 72.69 86 GLU A C 1
ATOM 701 O O . GLU A 1 86 ? -4.225 -0.926 9.801 1.00 72.69 86 GLU A O 1
ATOM 706 N N . ALA A 1 87 ? -5.396 -2.838 9.616 1.00 73.62 87 ALA A N 1
ATOM 707 C CA . ALA A 1 87 ? -4.468 -3.474 8.682 1.00 73.62 87 ALA A CA 1
ATOM 708 C C . ALA A 1 87 ? -4.337 -2.682 7.368 1.00 73.62 87 ALA A C 1
ATOM 710 O O . ALA A 1 87 ? -3.227 -2.475 6.872 1.00 73.62 87 ALA A O 1
ATOM 711 N N . ILE A 1 88 ? -5.448 -2.163 6.833 1.00 76.50 88 ILE A N 1
ATOM 712 C CA . ILE A 1 88 ? -5.439 -1.297 5.643 1.00 76.50 88 ILE A CA 1
ATOM 713 C C . ILE A 1 88 ? -4.639 -0.017 5.913 1.00 76.50 88 ILE A C 1
ATOM 715 O O . ILE A 1 88 ? -3.786 0.357 5.106 1.00 76.50 88 ILE A O 1
ATOM 719 N N . ILE A 1 89 ? -4.873 0.646 7.050 1.00 75.31 89 ILE A N 1
ATOM 720 C CA . ILE A 1 89 ? -4.136 1.863 7.420 1.00 75.31 89 ILE A CA 1
ATOM 721 C C . ILE A 1 89 ? -2.634 1.574 7.534 1.00 75.31 89 ILE A C 1
ATOM 723 O O . ILE A 1 89 ? -1.834 2.345 7.003 1.00 75.31 89 ILE A O 1
ATOM 727 N N . ALA A 1 90 ? -2.247 0.469 8.176 1.00 72.88 90 ALA A N 1
ATOM 728 C CA . ALA A 1 90 ? -0.847 0.071 8.320 1.00 72.88 90 ALA A CA 1
ATOM 729 C C . ALA A 1 90 ? -0.175 -0.210 6.962 1.00 72.88 90 ALA A C 1
ATOM 731 O O . ALA A 1 90 ? 0.951 0.226 6.729 1.00 72.88 90 ALA A O 1
ATOM 732 N N . THR A 1 91 ? -0.890 -0.865 6.042 1.00 76.38 91 THR A N 1
ATOM 733 C CA . THR A 1 91 ? -0.415 -1.134 4.672 1.00 76.38 91 THR A CA 1
ATOM 734 C C . THR A 1 91 ? -0.138 0.163 3.923 1.00 76.38 91 THR A C 1
ATOM 736 O O . THR A 1 91 ? 0.960 0.383 3.423 1.00 76.38 91 THR A O 1
ATOM 739 N N . ILE A 1 92 ? -1.113 1.076 3.918 1.00 79.62 92 ILE A N 1
ATOM 740 C CA . ILE A 1 92 ? -0.980 2.371 3.245 1.00 79.62 92 ILE A CA 1
ATOM 741 C C . ILE A 1 92 ? 0.184 3.175 3.843 1.00 79.62 92 ILE A C 1
ATOM 743 O O . ILE A 1 92 ? 0.902 3.863 3.119 1.00 79.62 92 ILE A O 1
ATOM 747 N N . GLN A 1 93 ? 0.398 3.101 5.161 1.00 69.00 93 GLN A N 1
ATOM 748 C CA . GLN A 1 93 ? 1.547 3.737 5.808 1.00 69.00 93 GLN A CA 1
ATOM 749 C C . GLN A 1 93 ? 2.885 3.155 5.328 1.00 69.00 93 GLN A C 1
ATOM 751 O O . GLN A 1 93 ? 3.811 3.931 5.082 1.00 69.00 93 GLN A O 1
ATOM 756 N N . ALA A 1 94 ? 2.982 1.833 5.167 1.00 73.00 94 ALA A N 1
ATOM 757 C CA . ALA A 1 94 ? 4.173 1.172 4.637 1.00 73.00 94 ALA A CA 1
ATOM 758 C C . ALA A 1 94 ? 4.443 1.576 3.177 1.00 73.00 94 ALA A C 1
ATOM 760 O O . ALA A 1 94 ? 5.550 2.015 2.866 1.00 73.00 94 ALA A O 1
ATOM 761 N N . ASP A 1 95 ? 3.423 1.550 2.316 1.00 78.12 95 ASP A N 1
ATOM 762 C CA . ASP A 1 95 ? 3.539 1.958 0.908 1.00 78.12 95 ASP A CA 1
ATOM 763 C C . ASP A 1 95 ? 4.030 3.402 0.773 1.00 78.12 95 ASP A C 1
ATOM 765 O O . ASP A 1 95 ? 4.908 3.719 -0.033 1.00 78.12 95 ASP A O 1
ATOM 769 N N . ILE A 1 96 ? 3.477 4.299 1.593 1.00 75.56 96 ILE A N 1
ATOM 770 C CA . ILE A 1 96 ? 3.868 5.707 1.606 1.00 75.56 96 ILE A CA 1
ATOM 771 C C . ILE A 1 96 ? 5.325 5.876 2.052 1.00 75.56 96 ILE A C 1
ATOM 773 O O . ILE A 1 96 ? 6.034 6.722 1.501 1.00 75.56 96 ILE A O 1
ATOM 777 N N . LEU A 1 97 ? 5.782 5.095 3.034 1.00 68.06 97 LEU A N 1
ATOM 778 C CA . LEU A 1 97 ? 7.171 5.122 3.484 1.00 68.06 97 LEU A CA 1
ATOM 779 C C . LEU A 1 97 ? 8.119 4.641 2.381 1.00 68.06 97 LEU A C 1
ATOM 781 O O . LEU A 1 97 ? 9.117 5.309 2.109 1.00 68.06 97 LEU A O 1
ATOM 785 N N . THR A 1 98 ? 7.785 3.537 1.714 1.00 73.81 98 THR A N 1
ATOM 786 C CA . THR A 1 98 ? 8.548 3.016 0.572 1.00 73.81 98 THR A CA 1
ATOM 787 C C . THR A 1 98 ? 8.624 4.052 -0.546 1.00 73.81 98 THR A C 1
ATOM 789 O O . THR A 1 98 ? 9.713 4.380 -1.013 1.00 73.81 98 THR A O 1
ATOM 792 N N . ALA A 1 99 ? 7.496 4.674 -0.901 1.00 76.75 99 ALA A N 1
ATOM 793 C CA . ALA A 1 99 ? 7.468 5.737 -1.902 1.00 76.75 99 ALA A CA 1
ATOM 794 C C . ALA A 1 99 ? 8.333 6.947 -1.498 1.00 76.75 99 ALA A C 1
ATOM 796 O O . ALA A 1 99 ? 8.950 7.587 -2.349 1.00 76.75 99 ALA A O 1
ATOM 797 N N . LEU A 1 100 ? 8.407 7.274 -0.204 1.00 73.69 100 LEU A N 1
ATOM 798 C CA . LEU A 1 100 ? 9.261 8.350 0.300 1.00 73.69 100 LEU A CA 1
ATOM 799 C C . LEU A 1 100 ? 10.751 8.011 0.177 1.00 73.69 100 LEU A C 1
ATOM 801 O O . LEU A 1 100 ? 11.544 8.894 -0.153 1.00 73.69 100 LEU A O 1
ATOM 805 N N . ILE A 1 101 ? 11.132 6.759 0.429 1.00 74.88 101 ILE A N 1
ATOM 806 C CA . ILE A 1 101 ? 12.505 6.278 0.233 1.00 74.88 101 ILE A CA 1
ATOM 807 C C . ILE A 1 101 ? 12.868 6.360 -1.253 1.00 74.88 101 ILE A C 1
ATOM 809 O O . ILE A 1 101 ? 13.852 7.018 -1.585 1.00 74.88 101 ILE A O 1
ATOM 813 N N . ASP A 1 102 ? 12.016 5.839 -2.140 1.00 78.62 102 ASP A N 1
ATOM 814 C CA . ASP A 1 102 ? 12.212 5.893 -3.595 1.00 78.62 102 ASP A CA 1
ATOM 815 C C . ASP A 1 102 ? 12.409 7.331 -4.101 1.00 78.62 102 ASP A C 1
ATOM 817 O O . ASP A 1 102 ? 13.313 7.619 -4.888 1.00 78.62 102 ASP A O 1
ATOM 821 N N . VAL A 1 103 ? 11.582 8.270 -3.627 1.00 81.06 103 VAL A N 1
ATOM 822 C CA . VAL A 1 103 ? 11.685 9.692 -3.994 1.00 81.06 103 VAL A CA 1
ATOM 823 C C . VAL A 1 103 ? 12.984 10.313 -3.469 1.00 81.06 103 VAL A C 1
ATOM 825 O O . VAL A 1 103 ? 13.571 11.165 -4.138 1.00 81.06 103 VAL A O 1
ATOM 828 N N . ARG A 1 104 ? 13.462 9.912 -2.285 1.00 72.25 104 ARG A N 1
ATOM 829 C CA . ARG A 1 104 ? 14.738 10.400 -1.736 1.00 72.25 104 ARG A CA 1
ATOM 830 C C . ARG A 1 104 ? 15.938 9.859 -2.506 1.00 72.25 104 ARG A C 1
ATOM 832 O O . ARG A 1 104 ? 16.872 10.624 -2.731 1.00 72.25 104 ARG A O 1
ATOM 839 N N . GLU A 1 105 ? 15.898 8.593 -2.900 1.00 75.75 105 GLU A N 1
ATOM 840 C CA . GLU A 1 105 ? 16.988 7.895 -3.591 1.00 75.75 105 GLU A CA 1
ATOM 841 C C . GLU A 1 105 ? 17.037 8.157 -5.099 1.00 75.75 105 GLU A C 1
ATOM 843 O O . GLU A 1 105 ? 18.048 7.856 -5.734 1.00 75.75 105 GLU A O 1
ATOM 848 N N . ALA A 1 106 ? 15.984 8.745 -5.678 1.00 79.38 106 ALA A N 1
ATOM 849 C CA . ALA A 1 106 ? 15.967 9.139 -7.082 1.00 79.38 106 ALA A CA 1
ATOM 850 C C . ALA A 1 106 ? 17.221 9.958 -7.443 1.00 79.38 106 ALA A C 1
ATOM 852 O O . ALA A 1 106 ? 17.691 10.792 -6.665 1.00 79.38 106 ALA A O 1
ATOM 853 N N . SER A 1 107 ? 17.781 9.753 -8.631 1.00 76.44 107 SER A N 1
ATOM 854 C CA . SER A 1 107 ? 18.863 10.609 -9.123 1.00 76.44 107 SER A CA 1
ATOM 855 C C . SER A 1 107 ? 18.297 11.897 -9.733 1.00 76.44 107 SER A C 1
ATOM 857 O O . SER A 1 107 ? 17.103 11.981 -10.033 1.00 76.44 107 SER A O 1
ATOM 859 N N . ASP A 1 108 ? 19.139 12.911 -9.941 1.00 78.94 108 ASP A N 1
ATOM 860 C CA . ASP A 1 108 ? 18.726 14.136 -10.646 1.00 78.94 108 ASP A CA 1
ATOM 861 C C . ASP A 1 108 ? 18.386 13.877 -12.127 1.00 78.94 108 ASP A C 1
ATOM 863 O O . ASP A 1 108 ? 17.678 14.672 -12.746 1.00 78.94 108 ASP A O 1
ATOM 867 N N . GLU A 1 109 ? 18.839 12.749 -12.692 1.00 76.44 109 GLU A N 1
ATOM 868 C CA . GLU A 1 109 ? 18.433 12.288 -14.027 1.00 76.44 109 GLU A CA 1
ATOM 869 C C . GLU A 1 109 ? 17.003 11.723 -14.038 1.00 76.44 109 GLU A C 1
ATOM 871 O O . GLU A 1 109 ? 16.306 11.833 -15.050 1.00 76.44 109 GLU A O 1
ATOM 876 N N . ASP A 1 110 ? 16.558 11.134 -12.924 1.00 73.00 110 ASP A N 1
ATOM 877 C CA . ASP A 1 110 ? 15.239 10.509 -12.795 1.00 73.00 110 ASP A CA 1
ATOM 878 C C . ASP A 1 110 ? 14.156 11.507 -12.371 1.00 73.00 110 ASP A C 1
ATOM 880 O O . ASP A 1 110 ? 13.002 11.385 -12.786 1.00 73.00 110 ASP A O 1
ATOM 884 N N . MET A 1 111 ? 14.510 12.481 -11.525 1.00 80.75 111 MET A N 1
ATOM 885 C CA . MET A 1 111 ? 13.563 13.447 -10.976 1.00 80.75 111 MET A CA 1
ATOM 886 C C . MET A 1 111 ? 14.247 14.756 -10.590 1.00 80.75 111 MET A C 1
ATOM 888 O O . MET A 1 111 ? 15.155 14.782 -9.756 1.00 80.75 111 MET A O 1
ATOM 892 N N . LEU A 1 112 ? 13.732 15.864 -11.134 1.00 88.00 112 LEU A N 1
ATOM 893 C CA . LEU A 1 112 ? 14.237 17.199 -10.828 1.00 88.00 112 LEU A CA 1
ATOM 894 C C . LEU A 1 112 ? 14.072 17.521 -9.328 1.00 88.00 112 LEU A C 1
ATOM 896 O O . LEU A 1 112 ? 13.030 17.196 -8.746 1.00 88.00 112 LEU A O 1
ATOM 900 N N . PRO A 1 113 ? 15.016 18.250 -8.702 1.00 83.88 113 PRO A N 1
ATOM 901 C CA . PRO A 1 113 ? 14.955 18.571 -7.272 1.00 83.88 113 PRO A CA 1
ATOM 902 C C . PRO A 1 113 ? 13.649 19.250 -6.824 1.00 83.88 113 PRO A C 1
ATOM 904 O O . PRO A 1 113 ? 13.109 18.934 -5.764 1.00 83.88 113 PRO A O 1
ATOM 907 N N . ALA A 1 114 ? 13.093 20.146 -7.646 1.00 86.25 114 ALA A N 1
ATOM 908 C CA . ALA A 1 114 ? 11.828 20.825 -7.350 1.00 86.25 114 ALA A CA 1
ATOM 909 C C . ALA A 1 114 ? 10.616 19.873 -7.376 1.00 86.25 114 ALA A C 1
ATOM 911 O O . ALA A 1 114 ? 9.709 19.986 -6.549 1.00 86.25 114 ALA A O 1
ATOM 912 N N . GLU A 1 115 ? 10.607 18.910 -8.301 1.00 85.94 115 GLU A N 1
ATOM 913 C CA . GLU A 1 115 ? 9.565 17.884 -8.393 1.00 85.94 115 GLU A CA 1
ATOM 914 C C . GLU A 1 115 ? 9.636 16.931 -7.195 1.00 85.94 115 GLU A C 1
ATOM 916 O O . GLU A 1 115 ? 8.615 16.647 -6.563 1.00 85.94 115 GLU A O 1
ATOM 921 N N . ARG A 1 116 ? 10.858 16.547 -6.807 1.00 83.00 116 ARG A N 1
ATOM 922 C CA . ARG A 1 116 ? 11.130 15.752 -5.606 1.00 83.00 116 ARG A CA 1
ATOM 923 C C . ARG A 1 116 ? 10.614 16.435 -4.344 1.00 83.00 116 ARG A C 1
ATOM 925 O O . ARG A 1 116 ? 9.876 15.828 -3.572 1.00 83.00 116 ARG A O 1
ATOM 932 N N . ALA A 1 117 ? 10.940 17.715 -4.156 1.00 84.75 117 ALA A N 1
ATOM 933 C CA . ALA A 1 117 ? 10.459 18.498 -3.021 1.00 84.75 117 ALA A CA 1
ATOM 934 C C . ALA A 1 117 ? 8.921 18.585 -2.991 1.00 84.75 117 ALA A C 1
ATOM 936 O O . ALA A 1 117 ? 8.309 18.434 -1.932 1.00 84.75 117 ALA A O 1
ATOM 937 N N . SER A 1 118 ? 8.279 18.764 -4.152 1.00 87.62 118 SER A N 1
ATOM 938 C CA . SER A 1 118 ? 6.815 18.787 -4.265 1.00 87.62 118 SER A CA 1
ATOM 939 C C . SER A 1 118 ? 6.174 17.451 -3.875 1.00 87.62 118 SER A C 1
ATOM 941 O O . SER A 1 118 ? 5.184 17.430 -3.139 1.00 87.62 118 SER A O 1
ATOM 943 N N . LEU A 1 119 ? 6.736 16.330 -4.333 1.00 85.69 119 LEU A N 1
ATOM 944 C CA . LEU A 1 119 ? 6.255 14.992 -3.985 1.00 85.69 119 LEU A CA 1
ATOM 945 C C . LEU A 1 119 ? 6.427 14.696 -2.496 1.00 85.69 119 LEU A C 1
ATOM 947 O O . LEU A 1 119 ? 5.471 14.247 -1.866 1.00 85.69 119 LEU A O 1
ATOM 951 N N . LEU A 1 120 ? 7.579 15.033 -1.912 1.00 83.88 120 LEU A N 1
ATOM 952 C CA . LEU A 1 120 ? 7.805 14.899 -0.471 1.00 83.88 120 LEU A CA 1
ATOM 953 C C . LEU A 1 120 ? 6.795 15.721 0.343 1.00 83.88 120 LEU A C 1
ATOM 955 O O . LEU A 1 120 ? 6.252 15.223 1.328 1.00 83.88 120 LEU A O 1
ATOM 959 N N . ALA A 1 121 ? 6.470 16.943 -0.090 1.00 86.62 121 ALA A N 1
ATOM 960 C CA . ALA A 1 121 ? 5.459 17.766 0.574 1.00 86.62 121 ALA A CA 1
ATOM 961 C C . ALA A 1 121 ? 4.051 17.144 0.495 1.00 86.62 121 ALA A C 1
ATOM 963 O O . ALA A 1 121 ? 3.311 17.138 1.484 1.00 86.62 121 ALA A O 1
ATOM 964 N N . LYS A 1 122 ? 3.677 16.581 -0.664 1.00 84.94 122 LYS A N 1
ATOM 965 C CA . LYS A 1 122 ? 2.405 15.858 -0.840 1.00 84.94 122 LYS A CA 1
ATOM 966 C C . LYS A 1 122 ? 2.340 14.625 0.058 1.00 84.94 122 LYS A C 1
ATOM 968 O O . LYS A 1 122 ? 1.344 14.444 0.753 1.00 84.94 122 LYS A O 1
ATOM 973 N N . VAL A 1 123 ? 3.408 13.830 0.089 1.00 81.81 123 VAL A N 1
ATOM 974 C CA . VAL A 1 123 ? 3.533 12.656 0.960 1.00 81.81 123 VAL A CA 1
ATOM 975 C C . VAL A 1 123 ? 3.391 13.056 2.429 1.00 81.81 123 VAL A C 1
ATOM 977 O O . VAL A 1 123 ? 2.550 12.498 3.131 1.00 81.81 123 VAL A O 1
ATOM 980 N N . GLY A 1 124 ? 4.113 14.086 2.881 1.00 80.50 124 GLY A N 1
ATOM 981 C CA . GLY A 1 124 ? 4.013 14.589 4.254 1.00 80.50 124 GLY A CA 1
ATOM 982 C C . GLY A 1 124 ? 2.592 15.025 4.633 1.00 80.50 124 GLY A C 1
ATOM 983 O O . GLY A 1 124 ? 2.110 14.705 5.721 1.00 80.50 124 GLY A O 1
ATOM 984 N N . LYS A 1 125 ? 1.868 15.688 3.721 1.00 85.38 125 LYS A N 1
ATOM 985 C CA . LYS A 1 125 ? 0.463 16.075 3.937 1.00 85.38 125 LYS A CA 1
ATOM 986 C C . LYS A 1 125 ? -0.472 14.863 4.032 1.00 85.38 125 LYS A C 1
ATOM 988 O O . LYS A 1 125 ? -1.378 14.857 4.874 1.00 85.38 125 LYS A O 1
ATOM 993 N N . SER A 1 126 ? -0.265 13.851 3.191 1.00 79.69 126 SER A N 1
ATOM 994 C CA . SER A 1 126 ? -1.037 12.604 3.225 1.00 79.69 126 SER A CA 1
ATOM 995 C C . SER A 1 126 ? -0.799 11.838 4.526 1.00 79.69 126 SER A C 1
ATOM 997 O O . SER A 1 126 ? -1.770 11.455 5.175 1.00 79.69 126 SER A O 1
ATOM 999 N N . ILE A 1 127 ? 0.456 11.724 4.979 1.00 77.50 127 ILE A N 1
ATOM 1000 C CA . ILE A 1 127 ? 0.810 11.123 6.278 1.00 77.50 127 ILE A CA 1
ATOM 1001 C C . ILE A 1 127 ? 0.114 11.865 7.415 1.00 77.50 127 ILE A C 1
ATOM 1003 O O . ILE A 1 127 ? -0.559 11.245 8.230 1.00 77.50 127 ILE A O 1
ATOM 1007 N N . ALA A 1 128 ? 0.202 13.197 7.451 1.00 83.00 128 ALA A N 1
ATOM 1008 C CA . ALA A 1 128 ? -0.442 13.981 8.502 1.00 83.00 128 ALA A CA 1
ATOM 1009 C C . ALA A 1 128 ? -1.965 13.759 8.545 1.00 83.00 128 ALA A C 1
ATOM 1011 O O . ALA A 1 128 ? -2.570 13.775 9.617 1.00 83.00 128 ALA A O 1
ATOM 1012 N N . THR A 1 129 ? -2.591 13.547 7.385 1.00 85.50 129 THR A N 1
ATOM 1013 C CA . THR A 1 129 ? -4.022 13.232 7.288 1.00 85.50 129 THR A CA 1
ATOM 1014 C C . THR A 1 129 ? -4.315 11.826 7.803 1.00 85.50 129 THR A C 1
ATOM 1016 O O . THR A 1 129 ? -5.183 11.683 8.658 1.00 85.50 129 THR A O 1
ATOM 1019 N N . LEU A 1 130 ? -3.545 10.822 7.377 1.00 80.50 130 LEU A N 1
ATOM 1020 C CA . LEU A 1 130 ? -3.675 9.444 7.856 1.00 80.50 130 LEU A CA 1
ATOM 1021 C C . LEU A 1 130 ? -3.458 9.328 9.366 1.00 80.50 130 LEU A C 1
ATOM 1023 O O . LEU A 1 130 ? -4.234 8.657 10.038 1.00 80.50 130 LEU A O 1
ATOM 1027 N N . THR A 1 131 ? -2.463 10.020 9.926 1.00 80.06 131 THR A N 1
ATOM 1028 C CA . THR A 1 131 ? -2.220 10.043 11.375 1.00 80.06 131 THR A CA 1
ATOM 1029 C C . THR A 1 131 ? -3.418 10.615 12.126 1.00 80.06 131 THR A C 1
ATOM 1031 O O . THR A 1 131 ? -3.857 10.028 13.112 1.00 80.06 131 THR A O 1
ATOM 1034 N N . ARG A 1 132 ? -4.005 11.723 11.647 1.00 86.38 132 ARG A N 1
ATOM 1035 C CA . ARG A 1 132 ? -5.226 12.286 12.250 1.00 86.38 132 ARG A CA 1
ATOM 1036 C C . ARG A 1 132 ? -6.404 11.316 12.166 1.00 86.38 132 ARG A C 1
ATOM 1038 O O . ARG A 1 132 ? -7.100 11.139 13.162 1.00 86.38 132 ARG A O 1
ATOM 1045 N N . SER A 1 133 ? -6.604 10.669 11.018 1.00 83.50 133 SER A N 1
ATOM 1046 C CA . SER A 1 133 ? -7.653 9.660 10.843 1.00 83.50 133 SER A CA 1
ATOM 1047 C C . SER A 1 133 ? -7.447 8.452 11.760 1.00 83.50 133 SER A C 1
ATOM 1049 O O . SER A 1 133 ? -8.401 8.011 12.389 1.00 83.50 133 SER A O 1
ATOM 1051 N N . SER A 1 134 ? -6.211 7.969 11.913 1.00 79.00 134 SER A N 1
ATOM 1052 C CA . SER A 1 134 ? -5.877 6.862 12.818 1.00 79.00 134 SER A CA 1
ATOM 1053 C C . SER A 1 134 ? -6.149 7.222 14.281 1.00 79.00 134 SER A C 1
ATOM 1055 O O . SER A 1 134 ? -6.752 6.437 15.006 1.00 79.00 134 SER A O 1
ATOM 1057 N N . VAL A 1 135 ? -5.788 8.435 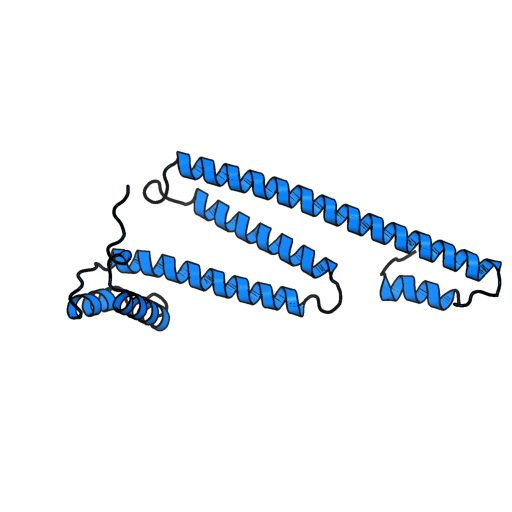14.713 1.00 86.94 135 VAL A N 1
ATOM 1058 C CA . VAL A 1 135 ? -6.136 8.923 16.058 1.00 86.94 135 VAL A CA 1
ATOM 1059 C C . VAL A 1 135 ? -7.653 9.005 16.235 1.00 86.94 135 VAL A C 1
ATOM 1061 O O . VAL A 1 135 ? -8.162 8.596 17.273 1.00 86.94 135 VAL A O 1
ATOM 1064 N N . SER A 1 136 ? -8.385 9.499 15.233 1.00 86.81 136 SER A N 1
ATOM 1065 C CA . SER A 1 136 ? -9.850 9.562 15.282 1.00 86.81 136 SER A CA 1
ATOM 1066 C C . SER A 1 136 ? -10.486 8.176 15.395 1.00 86.81 136 SER A C 1
ATOM 1068 O O . SER A 1 136 ? -11.405 8.007 16.191 1.00 86.81 136 SER A O 1
ATOM 1070 N N . LEU A 1 137 ? -9.989 7.192 14.639 1.00 81.88 137 LEU A N 1
ATOM 1071 C CA . LEU A 1 137 ? -10.452 5.806 14.705 1.00 81.88 137 LEU A CA 1
ATOM 1072 C C . LEU A 1 137 ? -10.228 5.222 16.103 1.00 81.88 137 LEU A C 1
ATOM 1074 O O . LEU A 1 137 ? -11.166 4.708 16.700 1.00 81.88 137 LEU A O 1
ATOM 1078 N N . LYS A 1 138 ? -9.026 5.398 16.667 1.00 83.31 138 LYS A N 1
ATOM 1079 C CA . LYS A 1 138 ? -8.703 4.931 18.025 1.00 83.31 138 LYS A CA 1
ATOM 1080 C C . LYS A 1 138 ? -9.599 5.558 19.086 1.00 83.31 138 LYS A C 1
ATOM 1082 O O . LYS A 1 138 ? -10.063 4.870 19.986 1.00 83.31 138 LYS A O 1
ATOM 1087 N N . ARG A 1 139 ? -9.872 6.862 18.979 1.00 88.19 139 ARG A N 1
ATOM 1088 C CA . ARG A 1 139 ? -10.803 7.546 19.890 1.00 88.19 139 ARG A CA 1
ATOM 1089 C C . ARG A 1 139 ? -12.210 6.972 19.773 1.00 88.19 139 ARG A C 1
ATOM 1091 O O . ARG A 1 139 ? -12.807 6.667 20.795 1.00 88.19 139 ARG A O 1
ATOM 1098 N N . TYR A 1 140 ? -12.698 6.768 18.551 1.00 86.56 140 TYR A N 1
ATOM 1099 C CA . TYR A 1 140 ? -14.011 6.172 18.319 1.00 86.56 140 TYR A CA 1
ATOM 1100 C C . TYR A 1 140 ? -14.112 4.745 18.880 1.00 86.56 140 TYR A C 1
ATOM 1102 O O . TYR A 1 140 ? -15.083 4.433 19.562 1.00 86.56 140 TYR A O 1
ATOM 1110 N N . GLN A 1 141 ? -13.095 3.906 18.672 1.00 83.06 141 GLN A N 1
ATOM 1111 C CA . GLN A 1 141 ? -13.027 2.557 19.248 1.00 83.06 141 GLN A CA 1
ATOM 1112 C C . GLN A 1 141 ? -13.085 2.594 20.783 1.00 83.06 141 GLN A C 1
ATOM 1114 O O . GLN A 1 141 ? -13.850 1.843 21.389 1.00 83.06 141 GLN A O 1
ATOM 1119 N N . THR A 1 142 ? -12.326 3.493 21.423 1.00 86.69 142 THR A N 1
ATOM 1120 C CA . THR A 1 142 ? -12.389 3.692 22.879 1.00 86.69 142 THR A CA 1
ATOM 1121 C C . THR A 1 142 ? -13.777 4.151 23.323 1.00 86.69 142 THR A C 1
ATOM 1123 O O . THR A 1 142 ? -14.339 3.559 24.238 1.00 86.69 142 THR A O 1
ATOM 1126 N N . GLU A 1 143 ? -14.376 5.138 22.649 1.00 89.19 143 GLU A N 1
ATOM 1127 C CA . GLU A 1 143 ? -15.717 5.644 22.975 1.00 89.19 143 GLU A CA 1
ATOM 1128 C C . GLU A 1 143 ? -16.800 4.561 22.844 1.00 89.19 143 GLU A C 1
ATOM 1130 O O . GLU A 1 143 ? -17.721 4.490 23.661 1.00 89.19 143 GLU A O 1
ATOM 1135 N N . VAL A 1 144 ? -16.720 3.711 21.817 1.00 87.44 144 VAL A N 1
ATOM 1136 C CA . VAL A 1 144 ? -17.634 2.575 21.643 1.00 87.44 144 VAL A CA 1
ATOM 1137 C C . VAL A 1 144 ? -17.432 1.557 22.763 1.00 87.44 144 VAL A C 1
ATOM 1139 O O . VAL A 1 144 ? -18.417 1.123 23.362 1.00 87.44 144 VAL A O 1
ATOM 1142 N N . ARG A 1 145 ? -16.181 1.227 23.107 1.00 86.00 145 ARG A N 1
ATOM 1143 C CA . ARG A 1 145 ? -15.860 0.307 24.208 1.00 86.00 145 ARG A CA 1
ATOM 1144 C C . ARG A 1 145 ? -16.374 0.823 25.553 1.00 86.00 145 ARG A C 1
ATOM 1146 O O . ARG A 1 145 ? -16.998 0.062 26.284 1.00 86.00 145 ARG A O 1
ATOM 1153 N N . GLU A 1 146 ? -16.183 2.105 25.853 1.00 89.44 146 GLU A N 1
ATOM 1154 C CA . GLU A 1 146 ? -16.695 2.749 27.070 1.00 89.44 146 GLU A CA 1
ATOM 1155 C C . GLU A 1 146 ? -18.228 2.730 27.125 1.00 89.44 146 GLU A C 1
ATOM 1157 O O . GLU A 1 146 ? -18.811 2.414 28.161 1.00 89.44 146 GLU A O 1
ATOM 1162 N N . LYS A 1 147 ? -18.908 3.001 26.001 1.00 89.62 147 LYS A N 1
ATOM 1163 C CA . LYS A 1 147 ? -20.376 2.914 25.922 1.00 89.62 147 LYS A CA 1
ATOM 1164 C C . LYS A 1 147 ? -20.882 1.491 26.138 1.00 89.62 147 LYS A C 1
ATOM 1166 O O . LYS A 1 147 ? -21.897 1.316 26.809 1.00 89.62 147 LYS A O 1
ATOM 1171 N N . ILE A 1 148 ? -20.205 0.489 25.575 1.00 88.38 148 ILE A N 1
ATOM 1172 C CA . ILE A 1 148 ? -20.539 -0.925 25.787 1.00 88.38 148 ILE A CA 1
ATOM 1173 C C . ILE A 1 148 ? -20.331 -1.294 27.259 1.00 88.38 148 ILE A C 1
ATOM 1175 O O . ILE A 1 148 ? -21.245 -1.852 27.863 1.00 88.38 148 ILE A O 1
ATOM 1179 N N . ALA A 1 149 ? -19.195 -0.919 27.856 1.00 87.81 149 ALA A N 1
ATOM 1180 C CA . ALA A 1 149 ? -18.905 -1.157 29.271 1.00 87.81 149 ALA A CA 1
ATOM 1181 C C . ALA A 1 149 ? -19.990 -0.556 30.177 1.00 87.81 149 ALA A C 1
ATOM 1183 O O . ALA A 1 149 ? -20.611 -1.279 30.950 1.00 87.81 149 ALA A O 1
ATOM 1184 N N . ALA A 1 150 ? -20.318 0.726 29.989 1.00 90.25 150 ALA A N 1
ATOM 1185 C CA . ALA A 1 150 ? -21.346 1.407 30.775 1.00 90.25 150 ALA A CA 1
ATOM 1186 C C . ALA A 1 150 ? -22.740 0.764 30.633 1.00 90.25 150 ALA A C 1
ATOM 1188 O O . ALA A 1 150 ? -23.522 0.738 31.584 1.00 90.25 150 ALA A O 1
ATOM 1189 N N . ARG A 1 151 ? -23.075 0.234 29.448 1.00 88.62 151 ARG A N 1
ATOM 1190 C CA . ARG A 1 151 ? -24.330 -0.505 29.235 1.00 88.62 151 ARG A CA 1
ATOM 1191 C C . ARG A 1 151 ? -24.326 -1.859 29.933 1.00 88.62 151 ARG A C 1
ATOM 1193 O O . ARG A 1 151 ? -25.352 -2.223 30.501 1.00 88.62 151 ARG A O 1
ATOM 1200 N N . LEU A 1 152 ? -23.206 -2.579 29.914 1.00 86.81 152 LEU A N 1
ATOM 1201 C CA . LEU A 1 152 ? -23.062 -3.836 30.648 1.00 86.81 152 LEU A CA 1
ATOM 1202 C C . LEU A 1 152 ? -23.153 -3.605 32.163 1.00 86.81 152 LEU A C 1
ATOM 1204 O O . LEU A 1 152 ? -23.864 -4.345 32.836 1.00 86.81 152 LEU A O 1
ATOM 1208 N N . ASP A 1 153 ? -22.540 -2.539 32.684 1.00 87.38 153 ASP A N 1
ATOM 1209 C CA . ASP A 1 153 ? -22.619 -2.178 34.106 1.00 87.38 153 ASP A CA 1
ATOM 1210 C C . ASP A 1 153 ? -24.064 -1.900 34.543 1.00 87.38 153 ASP A C 1
ATOM 1212 O O . ASP A 1 153 ? -24.509 -2.385 35.584 1.00 87.38 153 ASP A O 1
ATOM 1216 N N . ALA A 1 154 ? -24.826 -1.163 33.728 1.00 87.31 154 ALA A N 1
ATOM 1217 C CA . ALA A 1 154 ? -26.241 -0.902 33.990 1.00 87.31 154 ALA A CA 1
ATOM 1218 C C . ALA A 1 154 ? -27.073 -2.198 34.007 1.00 87.31 154 ALA A C 1
ATOM 1220 O O . ALA A 1 154 ? -27.869 -2.404 34.923 1.00 87.31 154 ALA A O 1
ATOM 1221 N N . LEU A 1 155 ? -26.846 -3.103 33.046 1.00 85.56 155 LEU A N 1
ATOM 1222 C CA . LEU A 1 155 ? -27.535 -4.397 32.979 1.00 85.56 155 LEU A CA 1
ATOM 1223 C C . LEU A 1 155 ? -27.218 -5.289 34.190 1.00 85.56 155 LEU A C 1
ATOM 1225 O O . LEU A 1 155 ? -28.100 -5.980 34.700 1.00 85.56 155 LEU A O 1
ATOM 1229 N N . GLU A 1 156 ? -25.982 -5.267 34.689 1.00 84.62 156 GLU A N 1
ATOM 1230 C CA . GLU A 1 156 ? -25.603 -6.014 35.893 1.00 84.62 156 GLU A CA 1
ATOM 1231 C C . GLU A 1 156 ? -26.238 -5.449 37.165 1.00 84.62 156 GLU A C 1
ATOM 1233 O O . GLU A 1 156 ? -26.679 -6.212 38.033 1.00 84.62 156 GLU A O 1
ATOM 1238 N N . GLN A 1 157 ? -26.329 -4.121 37.276 1.00 83.75 157 GLN A N 1
ATOM 1239 C CA . GLN A 1 157 ? -27.035 -3.468 38.379 1.00 83.75 157 GLN A CA 1
ATOM 1240 C C . GLN A 1 157 ? -28.528 -3.818 38.363 1.00 83.75 157 GLN A C 1
ATOM 1242 O O . GLN A 1 157 ? -29.076 -4.182 39.405 1.00 83.75 157 GLN A O 1
ATOM 1247 N N . GLU A 1 158 ? -29.172 -3.790 37.192 1.00 81.56 158 GLU A N 1
ATOM 1248 C CA . GLU A 1 158 ? -30.573 -4.199 37.020 1.00 81.56 158 GLU A CA 1
ATOM 1249 C C . GLU A 1 158 ? -30.793 -5.671 37.406 1.00 81.56 158 GLU A C 1
ATOM 1251 O O . GLU A 1 158 ? -31.721 -5.986 38.161 1.00 81.56 158 GLU A O 1
ATOM 1256 N N . ALA A 1 159 ? -29.909 -6.572 36.962 1.00 81.69 159 ALA A N 1
ATOM 1257 C CA . ALA A 1 159 ? -29.965 -7.994 37.301 1.00 81.69 159 ALA A CA 1
ATOM 1258 C C . ALA A 1 159 ? -29.812 -8.243 38.813 1.00 81.69 159 ALA A C 1
ATOM 1260 O O . ALA A 1 159 ? -30.488 -9.113 39.367 1.00 81.69 159 ALA A O 1
ATOM 1261 N N . THR A 1 160 ? -28.972 -7.452 39.490 1.00 76.12 160 THR A N 1
ATOM 1262 C CA . THR A 1 160 ? -28.731 -7.554 40.939 1.00 76.12 160 THR A CA 1
ATOM 1263 C C . THR A 1 160 ? -29.891 -6.989 41.762 1.00 76.12 160 THR A C 1
ATOM 1265 O O . THR A 1 160 ? -30.270 -7.575 42.774 1.00 76.12 160 THR A O 1
ATOM 1268 N N . GLN A 1 161 ? -30.474 -5.861 41.343 1.00 72.88 161 GLN A N 1
ATOM 1269 C CA . GLN A 1 161 ? -31.517 -5.172 42.110 1.00 72.88 161 GLN A CA 1
ATOM 1270 C C . GLN A 1 161 ? -32.904 -5.805 41.975 1.00 72.88 161 GLN A C 1
ATOM 1272 O O . GLN A 1 161 ? -33.703 -5.704 42.904 1.00 72.88 161 GLN A O 1
ATOM 1277 N N . GLN A 1 162 ? -33.224 -6.433 40.838 1.00 58.19 162 GLN A N 1
ATOM 1278 C CA . GLN A 1 162 ? -34.609 -6.833 40.570 1.00 58.19 162 GLN A CA 1
ATOM 1279 C C . GLN A 1 162 ? -34.913 -8.319 40.765 1.00 58.19 162 GLN A C 1
ATOM 1281 O O . GLN A 1 162 ? -36.092 -8.670 40.786 1.00 58.19 162 GLN A O 1
ATOM 1286 N N . GLY A 1 163 ? -33.920 -9.216 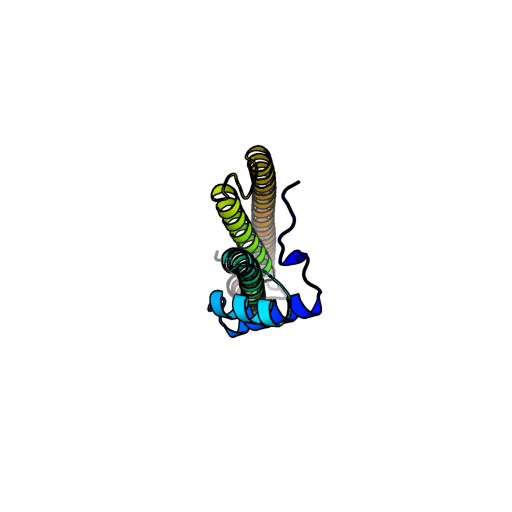40.846 1.00 56.09 163 GLY A N 1
ATOM 1287 C CA . GLY A 1 163 ? -34.169 -10.673 40.854 1.00 56.09 163 GLY A CA 1
ATOM 1288 C C . GLY A 1 163 ? -35.029 -11.174 39.671 1.00 56.09 163 GLY A C 1
ATOM 1289 O O . GLY A 1 163 ? -35.521 -12.298 39.686 1.00 56.09 163 GLY A O 1
ATOM 1290 N N . LYS A 1 164 ? -35.236 -10.311 38.665 1.00 55.22 164 LYS A N 1
ATOM 1291 C CA . LYS A 1 164 ? -36.119 -10.430 37.494 1.00 55.22 164 LYS A CA 1
ATOM 1292 C C . LYS A 1 164 ? -35.398 -9.998 36.213 1.00 55.22 164 LYS A C 1
ATOM 1294 O O . LYS A 1 164 ? -36.040 -9.664 35.221 1.00 55.22 164 LYS A O 1
ATOM 1299 N N . GLY A 1 165 ? -34.066 -9.982 36.225 1.00 57.62 165 GLY A N 1
ATOM 1300 C CA . GLY A 1 165 ? -33.307 -9.810 34.994 1.00 57.62 165 GLY A CA 1
ATOM 1301 C C . GLY A 1 165 ? -33.654 -10.945 34.033 1.00 57.62 165 GLY A C 1
ATOM 1302 O O . GLY A 1 165 ? -33.598 -12.113 34.412 1.00 57.62 165 GLY A O 1
ATOM 1303 N N . HIS A 1 166 ? -34.008 -10.616 32.788 1.00 67.38 166 HIS A N 1
ATOM 1304 C CA . HIS A 1 166 ? -34.192 -11.619 31.731 1.00 67.38 166 HIS A CA 1
ATOM 1305 C C . HIS A 1 166 ? -32.899 -12.411 31.447 1.00 67.38 166 HIS A C 1
ATOM 1307 O O . HIS A 1 166 ? -32.946 -13.461 30.812 1.00 67.38 166 HIS A O 1
ATOM 1313 N N . VAL A 1 167 ? -31.756 -11.908 31.927 1.00 76.06 167 VAL A N 1
ATOM 1314 C CA . VAL A 1 167 ? -30.416 -12.480 31.794 1.00 76.06 167 VAL A CA 1
ATOM 1315 C C . VAL A 1 167 ? -29.761 -12.528 33.179 1.00 76.06 167 VAL A C 1
ATOM 1317 O O . VAL A 1 167 ? -29.910 -11.591 33.966 1.00 76.06 167 VAL A O 1
ATOM 1320 N N . SER A 1 168 ? -29.054 -13.618 33.493 1.00 82.62 168 SER A N 1
ATOM 1321 C CA . SER A 1 168 ? -28.365 -13.776 34.779 1.00 82.62 168 SER A CA 1
ATOM 1322 C C . SER A 1 168 ? -27.076 -12.944 34.843 1.00 82.62 168 SER A C 1
ATOM 1324 O O . SER A 1 168 ? -26.435 -12.679 33.824 1.00 82.62 168 SER A O 1
ATOM 1326 N N . LEU A 1 169 ? -26.660 -12.577 36.060 1.00 83.19 169 LEU A N 1
ATOM 1327 C CA . LEU A 1 169 ? -25.394 -11.871 36.303 1.00 83.19 169 LEU A CA 1
ATOM 1328 C C . LEU A 1 169 ? -24.186 -12.660 35.766 1.00 83.19 169 LEU A C 1
ATOM 1330 O O . LEU A 1 169 ? -23.256 -12.081 35.216 1.00 83.19 169 LEU A O 1
ATOM 1334 N N . GLU A 1 170 ? -24.208 -13.985 35.909 1.00 84.69 170 GLU A N 1
ATOM 1335 C CA . GLU A 1 170 ? -23.151 -14.871 35.414 1.00 84.69 170 GLU A CA 1
ATOM 1336 C C . GLU A 1 170 ? -23.036 -14.811 33.886 1.00 84.69 170 GLU A C 1
ATOM 1338 O O . GLU A 1 170 ? -21.935 -14.698 33.352 1.00 84.69 170 GLU A O 1
ATOM 1343 N N . THR A 1 171 ? -24.168 -14.802 33.173 1.00 85.38 171 THR A N 1
ATOM 1344 C CA . THR A 1 171 ? -24.176 -14.652 31.714 1.00 85.38 171 THR A CA 1
ATOM 1345 C C . THR A 1 171 ? -23.648 -13.285 31.281 1.00 85.38 171 THR A C 1
ATOM 1347 O O . THR A 1 171 ? -22.880 -13.219 30.325 1.00 85.38 171 THR A O 1
ATOM 1350 N N . LEU A 1 172 ? -24.000 -12.201 31.980 1.00 85.12 172 LEU A N 1
ATOM 1351 C CA . LEU A 1 172 ? -23.497 -10.858 31.660 1.00 85.12 172 LEU A CA 1
ATOM 1352 C C . LEU A 1 172 ? -21.980 -10.742 31.855 1.00 85.12 172 LEU A C 1
ATOM 1354 O O . LEU A 1 172 ? -21.297 -10.245 30.960 1.00 85.12 172 LEU A O 1
ATOM 1358 N N . LYS A 1 173 ? -21.445 -11.274 32.962 1.00 84.75 173 LYS A N 1
ATOM 1359 C CA . LYS A 1 173 ? -19.995 -11.324 33.210 1.00 84.75 173 LYS A CA 1
ATOM 1360 C C . LYS A 1 173 ? -19.268 -12.127 32.140 1.00 84.75 173 LYS A C 1
ATOM 1362 O O . LYS A 1 173 ? -18.279 -11.660 31.584 1.00 84.75 173 LYS A O 1
ATOM 1367 N N . ARG A 1 174 ? -19.819 -13.289 31.782 1.00 85.75 174 ARG A N 1
ATOM 1368 C CA . ARG A 1 174 ? -19.266 -14.139 30.729 1.00 85.75 174 ARG A CA 1
A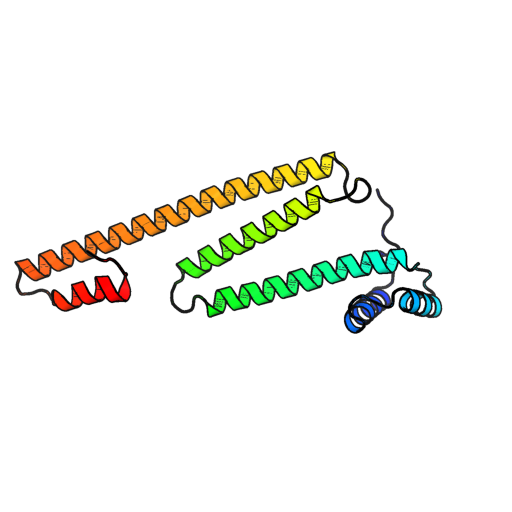TOM 1369 C C . ARG A 1 174 ? -19.276 -13.451 29.363 1.00 85.75 174 ARG A C 1
ATOM 1371 O O . ARG A 1 174 ? -18.285 -13.523 28.655 1.00 85.75 174 ARG A O 1
ATOM 1378 N N . VAL A 1 175 ? -20.340 -12.729 29.000 1.00 85.81 175 VAL A N 1
ATOM 1379 C CA . VAL A 1 175 ? -20.376 -11.930 27.758 1.00 85.81 175 VAL A CA 1
ATOM 1380 C C . VAL A 1 175 ? -19.355 -10.790 27.797 1.00 85.81 175 VAL A C 1
ATOM 1382 O O . VAL A 1 175 ? -18.678 -10.539 26.799 1.00 85.81 175 VAL A O 1
ATOM 1385 N N . ARG A 1 176 ? -19.218 -10.104 28.937 1.00 83.19 176 ARG A N 1
ATOM 1386 C CA . ARG A 1 176 ? -18.245 -9.018 29.1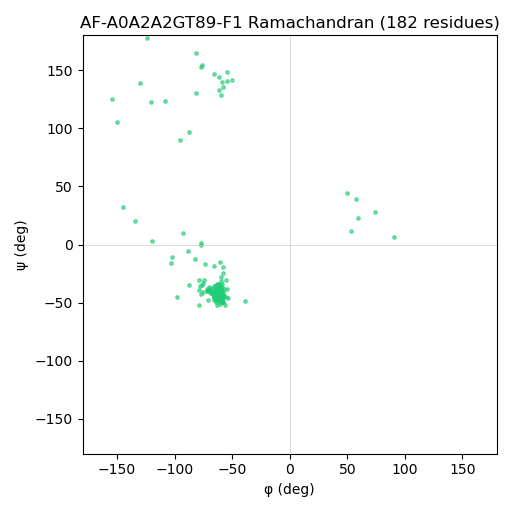02 1.00 83.19 176 ARG A CA 1
ATOM 1387 C C . ARG A 1 176 ? -16.808 -9.511 28.875 1.00 83.19 176 ARG A C 1
ATOM 1389 O O . ARG A 1 176 ? -16.046 -8.842 28.176 1.00 83.19 176 ARG A O 1
ATOM 1396 N N . GLU A 1 177 ? -16.472 -10.679 29.416 1.00 83.06 177 GLU A N 1
ATOM 1397 C CA . GLU A 1 177 ? -15.143 -11.287 29.302 1.00 83.06 177 GLU A CA 1
ATOM 1398 C C . GLU A 1 177 ? -14.916 -11.977 27.946 1.00 83.06 177 GLU A C 1
ATOM 1400 O O . GLU A 1 177 ? -13.939 -11.664 27.270 1.00 83.06 177 GLU A O 1
ATOM 1405 N N . GLU A 1 178 ? -15.810 -12.875 27.515 1.00 82.94 178 GLU A N 1
ATOM 1406 C CA . GLU A 1 178 ? -15.610 -13.716 26.321 1.00 82.94 178 GLU A CA 1
ATOM 1407 C C . GLU A 1 178 ? -15.826 -12.966 24.999 1.00 82.94 178 GLU A C 1
ATOM 1409 O O . GLU A 1 178 ? -15.143 -13.265 24.022 1.00 82.94 178 GLU A O 1
ATOM 1414 N N . ILE A 1 179 ? -16.762 -12.009 24.941 1.00 79.38 179 ILE A N 1
ATOM 1415 C CA . ILE A 1 179 ? -17.102 -11.312 23.685 1.00 79.38 179 ILE A CA 1
ATOM 1416 C C . ILE A 1 179 ? -16.381 -9.972 23.579 1.00 79.38 179 ILE A C 1
ATOM 1418 O O . ILE A 1 179 ? -15.841 -9.639 22.526 1.00 79.38 179 ILE A O 1
ATOM 1422 N N . TYR A 1 180 ? -16.373 -9.188 24.657 1.00 78.94 180 TYR A N 1
ATOM 1423 C CA . TYR A 1 180 ? -15.838 -7.825 24.617 1.00 78.94 180 TYR A CA 1
ATOM 1424 C C . TYR A 1 180 ? -14.440 -7.688 25.229 1.00 78.94 180 TYR A C 1
ATOM 1426 O O . TYR A 1 180 ? -13.815 -6.640 25.053 1.00 78.94 180 TYR A O 1
ATOM 1434 N N . GLY A 1 181 ? -13.931 -8.714 25.924 1.00 78.38 181 GLY A N 1
ATOM 1435 C CA . GLY A 1 181 ? -12.609 -8.687 26.558 1.00 78.38 181 GLY A CA 1
ATOM 1436 C C . GLY A 1 181 ? -12.449 -7.571 27.595 1.00 78.38 181 GLY A C 1
ATOM 1437 O O . GLY A 1 181 ? -11.333 -7.118 27.849 1.00 78.38 181 GLY A O 1
ATOM 1438 N N . ILE A 1 182 ? -13.556 -7.074 28.156 1.00 74.94 182 ILE A N 1
ATOM 1439 C CA . ILE A 1 182 ? -13.554 -5.997 29.148 1.00 74.94 182 ILE A CA 1
ATOM 1440 C C . ILE A 1 182 ? -13.394 -6.660 30.520 1.00 74.94 182 ILE A C 1
ATOM 1442 O O . ILE A 1 182 ? -14.357 -7.152 31.098 1.00 74.94 182 ILE A O 1
ATOM 1446 N N . ILE A 1 183 ? -12.166 -6.718 31.030 1.00 61.97 183 ILE A N 1
ATOM 1447 C CA . ILE A 1 183 ? -11.881 -7.279 32.359 1.00 61.97 183 ILE A CA 1
ATOM 1448 C C . ILE A 1 183 ? -12.172 -6.199 33.412 1.00 61.97 183 ILE A C 1
ATOM 1450 O O . ILE A 1 183 ? -11.727 -5.060 33.250 1.00 61.97 183 ILE A O 1
ATOM 1454 N N . ALA A 1 184 ? -12.943 -6.553 34.445 1.00 52.44 184 ALA A N 1
ATOM 1455 C CA . ALA A 1 184 ? -13.257 -5.690 35.588 1.00 52.44 184 ALA A CA 1
ATOM 1456 C C . ALA A 1 184 ? -12.132 -5.679 36.634 1.00 52.44 184 ALA A C 1
ATOM 1458 O O . ALA A 1 184 ? -11.519 -6.750 36.853 1.00 52.44 184 ALA A O 1
#